Protein AF-A0A9C9FXT6-F1 (afdb_monomer)

Foldseek 3Di:
DPPVVVVVVVVVLVPDPPPDDFPFPDKKWKWKKKWKFKDPQPDTDIFIFGLFTKIKTKGWDDSDPQKIKIWIWMFTATPRPDRGTPGGDGGKIWMQGPFAIKMFFKAAFQQCVQFVPQQPDRRDGPVVPQDDGIAGRKIKGWGDDDPFKTKMKMFHAQPDDPVDDPSPHDTQKIKIWMWGDDPQKIKIWIWMDGPPDPFFIKTKMWIWGDDPQKIWIWIWMWTTDPDDGTKIKIKIKMWGDDPQKIKIWMKMAIPVQRKIKIKIKMKGDPDPFKIKMWMKMWMDTPDDGIMIMIITMMMGMDD

Nearest PDB structures (foldseek):
  7de8-assembly1_X  TM=8.553E-01  e=8.049E-15  Neisseria meningitidis
  3wi5-assembly1_A  TM=7.757E-01  e=3.712E-15  Neisseria meningitidis
  3wi4-assembly1_A  TM=7.906E-01  e=6.021E-15  Neisseria meningitidis MC58
  4fqe-assembly1_A  TM=4.263E-01  e=1.078E-04  Dickeya dadantii 3937
  4mee-assembly1_A  TM=2.857E-01  e=1.666E-04  Escherichia coli

Structure (mmCIF, N/CA/C/O backbone):
data_AF-A0A9C9FXT6-F1
#
_entry.id   AF-A0A9C9FXT6-F1
#
loop_
_atom_site.group_PDB
_atom_site.id
_atom_site.type_symbol
_atom_site.label_atom_id
_atom_site.label_alt_id
_atom_site.label_comp_id
_atom_site.label_asym_id
_atom_site.label_entity_id
_atom_site.label_seq_id
_atom_site.pdbx_PDB_ins_code
_atom_site.Cartn_x
_atom_site.Cartn_y
_atom_site.Cartn_z
_atom_site.occupancy
_atom_site.B_iso_or_equiv
_atom_site.auth_seq_id
_atom_site.auth_comp_id
_atom_site.auth_asym_id
_atom_site.auth_atom_id
_atom_site.pdbx_PDB_model_num
ATOM 1 N N . MET A 1 1 ? -14.247 35.974 24.149 1.00 49.94 1 MET A N 1
ATOM 2 C CA . MET A 1 1 ? -14.615 34.978 25.184 1.00 49.94 1 MET A CA 1
ATOM 3 C C . MET A 1 1 ? -14.820 33.552 24.629 1.00 49.94 1 MET A C 1
ATOM 5 O O . MET A 1 1 ? -15.552 32.780 25.222 1.00 49.94 1 MET A O 1
ATOM 9 N N . SER A 1 2 ? -14.122 33.115 23.572 1.00 49.81 2 SER A N 1
ATOM 10 C CA . SER A 1 2 ? -14.431 31.829 22.901 1.00 49.81 2 SER A CA 1
ATOM 11 C C . SER A 1 2 ? -13.320 30.767 22.908 1.00 49.81 2 SER A C 1
ATOM 13 O O . SER A 1 2 ? -13.561 29.650 22.476 1.00 49.81 2 SER A O 1
ATOM 15 N N . LYS A 1 3 ? -12.118 31.054 23.430 1.00 43.25 3 LYS A N 1
ATOM 16 C CA . LYS A 1 3 ? -11.010 30.070 23.476 1.00 43.25 3 LYS A CA 1
ATOM 17 C C . LYS A 1 3 ? -10.839 29.385 24.840 1.00 43.25 3 LYS A C 1
ATOM 19 O O . LYS A 1 3 ? -10.328 28.276 24.916 1.00 43.25 3 LYS A O 1
ATOM 24 N N . LYS A 1 4 ? -11.315 30.021 25.919 1.00 47.47 4 LYS A N 1
ATOM 25 C CA . LYS A 1 4 ? -11.176 29.511 27.297 1.00 47.47 4 LYS A CA 1
ATOM 26 C C . LYS A 1 4 ? -12.221 28.444 27.665 1.00 47.47 4 LYS A C 1
ATOM 28 O O . LYS A 1 4 ? -11.939 27.604 28.505 1.00 47.47 4 LYS A O 1
ATOM 33 N N . LEU A 1 5 ? -13.383 28.438 27.002 1.00 46.50 5 LEU A N 1
ATOM 34 C CA . LEU A 1 5 ? -14.449 27.446 27.222 1.00 46.50 5 LEU A CA 1
ATOM 35 C C . LEU A 1 5 ? -14.125 26.077 26.599 1.00 46.50 5 LEU A C 1
ATOM 37 O O . LEU A 1 5 ? -14.404 25.052 27.209 1.00 46.50 5 LEU A O 1
ATOM 41 N N . LEU A 1 6 ? -13.462 26.055 25.437 1.00 46.22 6 LEU A N 1
ATOM 42 C CA . LEU A 1 6 ? -13.006 24.813 24.797 1.00 46.22 6 LEU A CA 1
ATOM 43 C C . LEU A 1 6 ? -11.826 24.175 25.549 1.00 46.22 6 LEU A C 1
ATOM 45 O O . LEU A 1 6 ? -11.788 22.960 25.706 1.00 46.22 6 LEU A O 1
ATOM 49 N N . ALA A 1 7 ? -10.910 24.985 26.093 1.00 44.53 7 ALA A N 1
ATOM 50 C CA . ALA A 1 7 ? -9.809 24.493 26.926 1.00 44.53 7 ALA A CA 1
ATOM 51 C C . ALA A 1 7 ? -10.299 23.877 28.251 1.00 44.53 7 ALA A C 1
ATOM 53 O O . ALA A 1 7 ? -9.732 22.896 28.728 1.00 44.53 7 ALA A O 1
ATOM 54 N N . LEU A 1 8 ? -11.381 24.414 28.824 1.00 39.31 8 LEU A N 1
ATOM 55 C CA . LEU A 1 8 ? -11.950 23.922 30.079 1.00 39.31 8 LEU A CA 1
ATOM 56 C C . LEU A 1 8 ? -12.739 22.609 29.895 1.00 39.31 8 LEU A C 1
ATOM 58 O O . LEU A 1 8 ? -12.714 21.760 30.781 1.00 39.31 8 LEU A O 1
ATOM 62 N N . ALA A 1 9 ? -13.360 22.396 28.728 1.00 48.81 9 ALA A N 1
ATOM 63 C CA . ALA A 1 9 ? -14.025 21.133 28.386 1.00 48.81 9 ALA A CA 1
ATOM 64 C C . ALA A 1 9 ? -13.031 19.980 28.145 1.00 48.81 9 ALA A C 1
ATOM 66 O O . ALA A 1 9 ? -13.306 18.843 28.520 1.00 48.81 9 ALA A O 1
ATOM 67 N N . VAL A 1 10 ? -11.852 20.273 27.581 1.00 47.94 10 VAL A N 1
ATOM 68 C CA . VAL A 1 10 ? -10.774 19.282 27.406 1.00 47.94 10 VAL A CA 1
ATOM 69 C C . VAL A 1 10 ? -10.088 18.969 28.741 1.00 47.94 10 VAL A C 1
ATOM 71 O O . VAL A 1 10 ? -9.771 17.814 28.999 1.00 47.94 10 VAL A O 1
ATOM 74 N N . ALA A 1 11 ? -9.929 19.952 29.634 1.00 39.47 11 ALA A N 1
ATOM 75 C CA . ALA A 1 11 ? -9.344 19.733 30.960 1.00 39.47 11 ALA A CA 1
ATOM 76 C C . ALA A 1 11 ? -10.257 18.924 31.904 1.00 39.47 11 ALA A C 1
ATOM 78 O O . ALA A 1 11 ? -9.763 18.117 32.690 1.00 39.47 11 ALA A O 1
ATOM 79 N N . ALA A 1 12 ? -11.583 19.081 31.802 1.00 41.56 12 ALA A N 1
ATOM 80 C CA . ALA A 1 12 ? -12.542 18.339 32.626 1.00 41.56 12 ALA A CA 1
ATOM 81 C C . ALA A 1 12 ? -12.610 16.832 32.294 1.00 41.56 12 ALA A C 1
ATOM 83 O O . ALA A 1 12 ? -13.007 16.042 33.147 1.00 41.56 12 ALA A O 1
ATOM 84 N N . ALA A 1 13 ? -12.176 16.414 31.099 1.00 41.81 13 ALA A N 1
ATOM 85 C CA . ALA A 1 13 ? -12.103 15.001 30.712 1.00 41.81 13 ALA A CA 1
ATOM 86 C C . ALA A 1 13 ? -10.844 14.275 31.240 1.00 41.81 13 ALA A C 1
ATOM 88 O O . ALA A 1 13 ? -10.802 13.050 31.231 1.00 41.81 13 ALA A O 1
ATOM 89 N N . VAL A 1 14 ? -9.829 15.007 31.719 1.00 45.75 14 VAL A N 1
ATOM 90 C CA . VAL A 1 14 ? -8.529 14.444 32.149 1.00 45.75 14 VAL A CA 1
ATOM 91 C C . VAL A 1 14 ? -8.490 14.138 33.659 1.00 45.75 14 VAL A C 1
ATOM 93 O O . VAL A 1 14 ? -7.552 13.513 34.142 1.00 45.75 14 VAL A O 1
ATOM 96 N N . ALA A 1 15 ? -9.512 14.538 34.424 1.00 38.16 15 ALA A N 1
ATOM 97 C CA . ALA A 1 15 ? -9.512 14.459 35.890 1.00 38.16 15 ALA A CA 1
ATOM 98 C C . ALA A 1 15 ? -10.307 13.280 36.492 1.00 38.16 15 ALA A C 1
ATOM 100 O O . ALA A 1 15 ? -10.453 13.212 37.712 1.00 38.16 15 ALA A O 1
ATOM 101 N N . ALA A 1 16 ? -10.820 12.346 35.685 1.00 35.47 16 ALA A N 1
ATOM 102 C CA . ALA A 1 16 ? -11.388 11.110 36.224 1.00 35.47 16 ALA A CA 1
ATOM 103 C C . ALA A 1 16 ? -10.251 10.108 36.508 1.00 35.47 16 ALA A C 1
ATOM 105 O O . ALA A 1 16 ? -9.491 9.795 35.589 1.00 35.47 16 ALA A O 1
ATOM 106 N N . PRO A 1 17 ? -10.107 9.578 37.737 1.00 39.91 17 PRO A N 1
ATOM 107 C CA . PRO A 1 17 ? -9.167 8.501 38.007 1.00 39.91 17 PRO A CA 1
ATOM 108 C C . PRO A 1 17 ? -9.708 7.228 37.349 1.00 39.91 17 PRO A C 1
ATOM 110 O O . PRO A 1 17 ? -10.504 6.496 37.933 1.00 39.91 17 PRO A O 1
ATOM 113 N N . VAL A 1 18 ? -9.317 6.983 36.099 1.00 37.88 18 VAL A N 1
ATOM 114 C CA . VAL A 1 18 ? -9.629 5.731 35.414 1.00 37.88 18 VAL A CA 1
ATOM 115 C C . VAL A 1 18 ? -8.638 4.684 35.915 1.00 37.88 18 VAL A C 1
ATOM 117 O O . VAL A 1 18 ? -7.497 4.603 35.467 1.00 37.88 18 VAL A O 1
ATOM 120 N N . SER A 1 19 ? -9.069 3.864 36.868 1.00 41.22 19 SER A N 1
ATOM 121 C CA . SER A 1 19 ? -8.440 2.576 37.151 1.00 41.22 19 SER A CA 1
ATOM 122 C C . SER A 1 19 ? -8.763 1.597 36.013 1.00 41.22 19 SER A C 1
ATOM 124 O O . SER A 1 19 ? -9.537 0.658 36.178 1.00 41.22 19 SER A O 1
ATOM 126 N N . ALA A 1 20 ? -8.191 1.825 34.826 1.00 33.41 20 ALA A N 1
ATOM 127 C CA . ALA A 1 20 ? -8.281 0.896 33.704 1.00 33.41 20 ALA A CA 1
ATOM 128 C C . ALA A 1 20 ? -7.130 -0.110 33.766 1.00 33.41 20 ALA A C 1
ATOM 130 O O . ALA A 1 20 ? -5.947 0.230 33.740 1.00 33.41 20 ALA A O 1
ATOM 131 N N . THR A 1 21 ? -7.489 -1.386 33.827 1.00 35.03 21 THR A N 1
ATOM 132 C CA . THR A 1 21 ? -6.597 -2.504 33.536 1.00 35.03 21 THR A CA 1
ATOM 133 C C . THR A 1 21 ? -6.153 -2.366 32.076 1.00 35.03 21 THR A C 1
ATOM 135 O O . THR A 1 21 ? -6.972 -2.489 31.167 1.00 35.03 21 THR A O 1
ATOM 138 N N . TYR A 1 22 ? -4.877 -2.057 31.833 1.00 38.69 22 TYR A N 1
ATOM 139 C CA . TYR A 1 22 ? -4.339 -1.858 30.485 1.00 38.69 22 TYR A CA 1
ATOM 140 C C . TYR A 1 22 ? -4.452 -3.142 29.652 1.00 38.69 22 TYR A C 1
ATOM 142 O O . TYR A 1 22 ? -3.622 -4.043 29.755 1.00 38.69 22 TYR A O 1
ATOM 150 N N . ALA A 1 23 ? -5.457 -3.229 28.785 1.00 40.41 23 ALA A N 1
ATOM 151 C CA . ALA A 1 23 ? -5.504 -4.253 27.753 1.00 40.41 23 ALA A CA 1
ATOM 152 C C . ALA A 1 23 ? -4.708 -3.762 26.534 1.00 40.41 23 ALA A C 1
ATOM 154 O O . ALA A 1 23 ? -5.270 -3.251 25.564 1.00 40.41 23 ALA A O 1
ATOM 155 N N . ALA A 1 24 ? -3.381 -3.911 26.561 1.00 46.00 24 ALA A N 1
ATOM 156 C CA . ALA A 1 24 ? -2.613 -3.884 25.320 1.00 46.00 24 ALA A CA 1
ATOM 157 C C . ALA A 1 24 ? -3.159 -4.999 24.411 1.00 46.00 24 ALA A C 1
ATOM 159 O O . ALA A 1 24 ? -3.006 -6.184 24.710 1.00 46.00 24 ALA A O 1
ATOM 160 N N . SER A 1 25 ? -3.831 -4.644 23.314 1.00 56.38 25 SER A N 1
ATOM 161 C CA . SER A 1 25 ? -4.359 -5.609 22.350 1.00 56.38 25 SER A CA 1
ATOM 162 C C . SER A 1 25 ? -3.249 -6.101 21.409 1.00 56.38 25 SER A C 1
ATOM 164 O O . SER A 1 25 ? -3.242 -5.828 20.213 1.00 56.38 25 SER A O 1
ATOM 166 N N . GLY A 1 26 ? -2.321 -6.878 21.977 1.00 77.00 26 GLY A N 1
ATOM 167 C CA . GLY A 1 26 ? -1.379 -7.759 21.277 1.00 77.00 26 GLY A CA 1
ATOM 168 C C . GLY A 1 26 ? -0.175 -7.066 20.633 1.00 77.00 26 GLY A C 1
ATOM 169 O O . GLY A 1 26 ? -0.301 -6.301 19.671 1.00 77.00 26 GLY A O 1
ATOM 170 N N . VAL A 1 27 ? 1.022 -7.396 21.127 1.00 89.81 27 VAL A N 1
ATOM 171 C CA . VAL A 1 27 ? 2.272 -7.194 20.383 1.00 89.81 27 VAL A CA 1
ATOM 172 C C . VAL A 1 27 ? 2.345 -8.264 19.299 1.00 89.81 27 VAL A C 1
ATOM 174 O O . VAL A 1 27 ? 2.181 -9.445 19.576 1.00 89.81 27 VAL A O 1
ATOM 177 N N . TYR A 1 28 ? 2.619 -7.859 18.065 1.00 92.56 28 TYR A N 1
ATOM 178 C CA . TYR A 1 28 ? 2.718 -8.753 16.922 1.00 92.56 28 TYR A CA 1
ATOM 179 C C . TYR A 1 28 ? 4.056 -8.602 16.205 1.00 92.56 28 TYR A C 1
ATOM 181 O O . TYR A 1 28 ? 4.666 -7.530 16.172 1.00 92.56 28 TYR A O 1
ATOM 189 N N . PHE A 1 29 ? 4.459 -9.682 15.543 1.00 94.12 29 PHE A N 1
ATOM 190 C CA . PHE A 1 29 ? 5.661 -9.747 14.720 1.00 94.12 29 PHE A CA 1
ATOM 191 C C . PHE A 1 29 ? 5.301 -10.279 13.338 1.00 94.12 29 PHE A C 1
ATOM 193 O O . PHE A 1 29 ? 4.443 -11.145 13.185 1.00 94.12 29 PHE A O 1
ATOM 200 N N . SER A 1 30 ? 5.968 -9.779 12.309 1.00 95.38 30 SER A N 1
ATOM 201 C CA . SER A 1 30 ? 5.914 -10.351 10.966 1.00 95.38 30 SER A CA 1
ATOM 202 C C . SER A 1 30 ? 7.340 -10.376 10.456 1.00 95.38 30 SER A C 1
ATOM 204 O O . SER A 1 30 ? 7.874 -9.312 10.157 1.00 95.38 30 SER A O 1
ATOM 206 N N . LEU A 1 31 ? 7.960 -11.553 10.403 1.00 95.56 31 LEU A N 1
ATOM 207 C CA . LEU A 1 31 ? 9.283 -11.728 9.806 1.00 95.56 31 LEU A CA 1
ATOM 208 C C . LEU A 1 31 ? 9.106 -12.238 8.380 1.00 95.56 31 LEU A C 1
ATOM 210 O O . LEU A 1 31 ? 8.297 -13.141 8.140 1.00 95.56 31 LEU A O 1
ATOM 214 N N . ARG A 1 32 ? 9.791 -11.591 7.442 1.00 96.06 32 ARG A N 1
ATOM 215 C CA . ARG A 1 32 ? 9.658 -11.770 6.000 1.00 96.06 32 ARG A CA 1
ATOM 216 C C . ARG A 1 32 ? 11.022 -11.601 5.358 1.00 96.06 32 ARG A C 1
ATOM 218 O O . ARG A 1 32 ? 11.508 -10.478 5.250 1.00 96.06 32 ARG A O 1
ATOM 225 N N . ASP A 1 33 ? 11.579 -12.700 4.886 1.00 96.12 33 ASP A N 1
ATOM 226 C CA . ASP A 1 33 ? 12.833 -12.692 4.148 1.00 96.12 33 ASP A CA 1
ATOM 227 C C . ASP A 1 33 ? 12.667 -13.454 2.845 1.00 96.12 33 ASP A C 1
ATOM 229 O O . ASP A 1 33 ? 11.846 -14.369 2.728 1.00 96.12 33 ASP A O 1
ATOM 233 N N . GLN A 1 34 ? 13.459 -13.055 1.861 1.00 96.88 34 GLN A N 1
ATOM 234 C CA . GLN A 1 34 ? 13.500 -13.702 0.564 1.00 96.88 34 GLN A CA 1
ATOM 235 C C . GLN A 1 34 ? 14.920 -13.780 0.033 1.00 96.88 34 GLN A C 1
ATOM 237 O O . GLN A 1 34 ? 15.691 -12.833 0.169 1.00 96.88 34 GLN A O 1
ATOM 242 N N . LEU A 1 35 ? 15.238 -14.873 -0.649 1.00 97.56 35 LEU A N 1
ATOM 243 C CA . LEU A 1 35 ? 16.305 -14.877 -1.633 1.00 97.56 35 LEU A CA 1
ATOM 244 C C . LEU A 1 35 ? 15.815 -14.102 -2.857 1.00 97.56 35 LEU A C 1
ATOM 246 O O . LEU A 1 35 ? 14.736 -14.378 -3.372 1.00 97.56 35 LEU A O 1
ATOM 250 N N .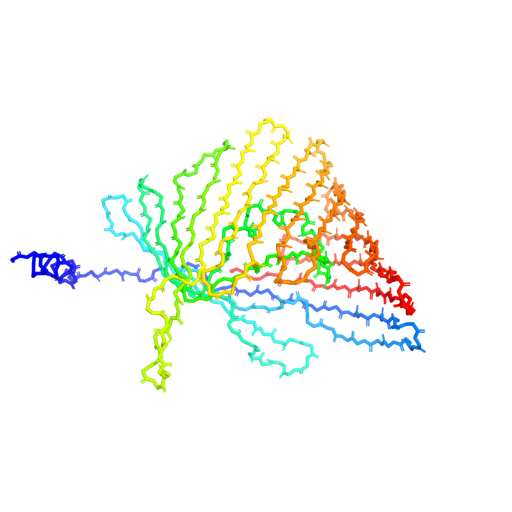 SER A 1 36 ? 16.605 -13.142 -3.319 1.00 96.88 36 SER A N 1
ATOM 251 C CA . SER A 1 36 ? 16.357 -12.381 -4.537 1.00 96.88 36 SER A CA 1
ATOM 252 C C . SER A 1 36 ? 17.538 -12.565 -5.476 1.00 96.88 36 SER A C 1
ATOM 254 O O . SER A 1 36 ? 18.674 -12.290 -5.090 1.00 96.88 36 SER A O 1
ATOM 256 N N . ILE A 1 37 ? 17.261 -13.045 -6.683 1.00 97.38 37 ILE A N 1
ATOM 257 C CA . ILE A 1 37 ? 18.214 -13.159 -7.785 1.00 97.38 37 ILE A CA 1
ATOM 258 C C . ILE A 1 37 ? 17.777 -12.126 -8.813 1.00 97.38 37 ILE A C 1
ATOM 260 O O . ILE A 1 37 ? 16.713 -12.282 -9.404 1.00 97.38 37 ILE A O 1
ATOM 264 N N . ALA A 1 38 ? 18.550 -11.057 -8.962 1.00 96.50 38 ALA A N 1
ATOM 265 C CA . ALA A 1 38 ? 18.200 -9.910 -9.785 1.00 96.50 38 ALA A CA 1
ATOM 266 C C . ALA A 1 38 ? 19.232 -9.694 -10.890 1.00 96.50 38 ALA A C 1
ATOM 268 O O . ALA A 1 38 ? 20.437 -9.679 -10.621 1.00 96.50 38 ALA A O 1
ATOM 269 N N . ASP A 1 39 ? 18.742 -9.493 -12.106 1.00 96.56 39 ASP A N 1
ATOM 270 C CA . ASP A 1 39 ? 19.507 -9.056 -13.263 1.00 96.56 39 ASP A CA 1
ATOM 271 C C . ASP A 1 39 ? 19.188 -7.589 -13.554 1.00 96.56 39 ASP A C 1
ATOM 273 O O . ASP A 1 39 ? 18.022 -7.217 -13.691 1.00 96.56 39 ASP A O 1
ATOM 277 N N . ASN A 1 40 ? 20.216 -6.746 -13.616 1.00 93.25 40 ASN A N 1
ATOM 278 C CA . ASN A 1 40 ? 20.067 -5.321 -13.916 1.00 93.25 40 ASN A CA 1
ATOM 279 C C . ASN A 1 40 ? 20.376 -4.970 -15.382 1.00 93.25 40 ASN A C 1
ATOM 281 O O . ASN A 1 40 ? 20.654 -3.812 -15.689 1.00 93.25 40 ASN A O 1
ATOM 285 N N . GLY A 1 41 ? 20.421 -5.971 -16.261 1.00 92.00 41 GLY A N 1
ATOM 286 C CA . GLY A 1 41 ? 20.742 -5.819 -17.672 1.00 92.00 41 GLY A CA 1
ATOM 287 C C . GLY A 1 41 ? 22.235 -5.860 -17.997 1.00 92.00 41 GLY A C 1
ATOM 288 O O . GLY A 1 41 ? 22.614 -5.885 -19.163 1.00 92.00 41 GLY A O 1
ATOM 289 N N . THR A 1 42 ? 23.104 -5.845 -16.983 1.00 92.62 42 THR A N 1
ATOM 290 C CA . THR A 1 42 ? 24.565 -5.966 -17.150 1.00 92.62 42 THR A CA 1
ATOM 291 C C . THR A 1 42 ? 25.151 -7.074 -16.281 1.00 92.62 42 THR A C 1
ATOM 293 O O . THR A 1 42 ? 26.138 -7.707 -16.654 1.00 92.62 42 THR A O 1
ATOM 296 N N . LYS A 1 43 ? 24.589 -7.285 -15.088 1.00 95.00 43 LYS A N 1
ATOM 297 C CA . LYS A 1 43 ? 25.056 -8.269 -14.114 1.00 95.00 43 LYS A CA 1
ATOM 298 C C . LYS A 1 43 ? 23.874 -8.913 -13.411 1.00 95.00 43 LYS A C 1
ATOM 300 O O . LYS A 1 43 ? 22.929 -8.235 -13.009 1.00 95.00 43 LYS A O 1
ATOM 305 N N . THR A 1 44 ? 24.025 -10.199 -13.130 1.00 97.25 44 THR A N 1
ATOM 306 C CA . THR A 1 44 ? 23.161 -10.928 -12.209 1.00 97.25 44 THR A CA 1
ATOM 307 C C . THR A 1 44 ? 23.773 -10.919 -10.808 1.00 97.25 44 THR A C 1
ATOM 309 O O . THR A 1 44 ? 24.974 -11.132 -10.631 1.00 97.25 44 THR A O 1
ATOM 312 N N . SER A 1 45 ? 22.951 -10.683 -9.790 1.00 96.75 45 SER A N 1
ATOM 313 C CA . SER A 1 45 ? 23.354 -10.738 -8.384 1.00 96.75 45 SER A CA 1
ATOM 314 C C . SER A 1 45 ? 22.313 -11.468 -7.548 1.00 96.75 45 SER A C 1
ATOM 316 O O . SER A 1 45 ? 21.119 -11.409 -7.832 1.00 96.75 45 SER A O 1
ATOM 318 N N . SER A 1 46 ? 22.761 -12.146 -6.495 1.00 96.75 46 SER A N 1
ATOM 319 C CA . SER A 1 46 ? 21.884 -12.814 -5.536 1.00 96.75 46 SER A CA 1
ATOM 320 C C . SER A 1 46 ? 22.103 -12.261 -4.139 1.00 96.75 46 SER A C 1
ATOM 322 O O . SER A 1 46 ? 23.246 -12.150 -3.692 1.00 96.75 46 SER A O 1
ATOM 324 N N . LYS A 1 47 ? 21.022 -11.960 -3.422 1.00 95.75 47 LYS A N 1
ATOM 325 C CA . LYS A 1 47 ? 21.086 -11.570 -2.011 1.00 95.75 47 LYS A CA 1
ATOM 326 C C . LYS A 1 47 ? 19.834 -11.984 -1.257 1.00 95.75 47 LYS A C 1
ATOM 328 O O . LYS A 1 47 ? 18.751 -12.066 -1.835 1.00 95.75 47 LYS A O 1
ATOM 333 N N . VAL A 1 48 ? 19.972 -12.179 0.050 1.00 96.12 48 VAL A N 1
ATOM 334 C CA . VAL A 1 48 ? 18.809 -12.209 0.939 1.00 96.12 48 VAL A CA 1
ATOM 335 C C . VAL A 1 48 ? 18.330 -10.770 1.145 1.00 96.12 48 VAL A C 1
ATOM 337 O O . VAL A 1 48 ? 19.136 -9.864 1.358 1.00 96.12 48 VAL A O 1
ATOM 340 N N . LYS A 1 49 ? 17.022 -10.541 1.023 1.00 94.62 49 LYS A N 1
ATOM 341 C CA . LYS A 1 49 ? 16.365 -9.248 1.238 1.00 94.62 49 LYS A CA 1
ATOM 342 C C . LYS A 1 49 ? 15.313 -9.379 2.326 1.00 94.62 49 LYS A C 1
ATOM 344 O O . LYS A 1 49 ? 14.536 -10.332 2.333 1.00 94.62 49 LYS A O 1
ATOM 349 N N . ASN A 1 50 ? 15.226 -8.3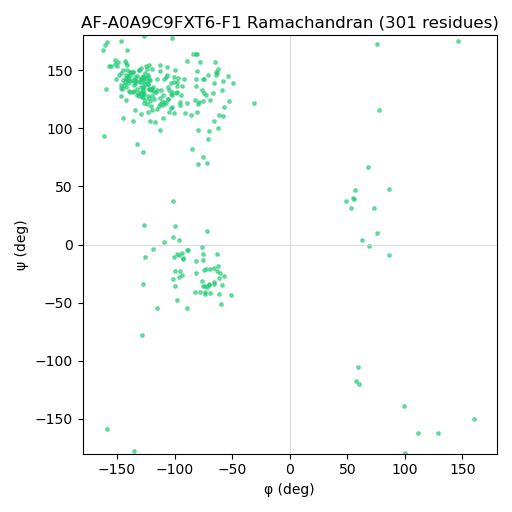45 3.151 1.00 94.25 50 ASN A N 1
ATOM 350 C CA . ASN A 1 50 ? 14.077 -8.120 4.006 1.00 94.25 50 ASN A CA 1
ATOM 351 C C . ASN A 1 50 ? 12.873 -7.739 3.132 1.00 94.25 50 ASN A C 1
ATOM 353 O O . ASN A 1 50 ? 12.938 -6.772 2.374 1.00 94.25 50 ASN A O 1
ATOM 357 N N . ALA A 1 51 ? 11.774 -8.479 3.253 1.00 94.00 51 ALA A N 1
ATOM 358 C CA . ALA A 1 51 ? 10.526 -8.255 2.516 1.00 94.00 51 ALA A CA 1
ATOM 359 C C . ALA A 1 51 ? 9.473 -7.543 3.392 1.00 94.00 51 ALA A C 1
ATOM 361 O O . ALA A 1 51 ? 8.275 -7.848 3.384 1.00 94.00 51 ALA A O 1
ATOM 362 N N . GLY A 1 52 ? 9.930 -6.603 4.225 1.00 93.44 52 GLY A N 1
ATOM 363 C CA . GLY A 1 52 ? 9.086 -5.806 5.110 1.00 93.44 52 GLY A CA 1
ATOM 364 C C . GLY A 1 52 ? 8.804 -6.473 6.454 1.00 93.44 52 GLY A C 1
ATOM 365 O O . GLY A 1 52 ? 7.634 -6.512 6.882 1.00 93.44 52 GLY A O 1
ATOM 366 N N . SER A 1 53 ? 9.848 -6.984 7.116 1.00 95.31 53 SER A N 1
ATOM 367 C CA . SER A 1 53 ? 9.740 -7.448 8.503 1.00 95.31 53 SER A CA 1
ATOM 368 C C . SER A 1 53 ? 9.416 -6.289 9.450 1.00 95.31 53 SER A C 1
ATOM 370 O O . SER A 1 53 ? 9.807 -5.139 9.231 1.00 95.31 53 SER A O 1
ATOM 372 N N . ARG A 1 54 ? 8.631 -6.569 10.493 1.00 95.88 54 ARG A N 1
ATOM 373 C CA . ARG A 1 54 ? 8.110 -5.547 11.413 1.00 95.88 54 ARG A CA 1
ATOM 374 C C . ARG A 1 54 ? 7.729 -6.125 12.774 1.00 95.88 54 ARG A C 1
ATOM 376 O O . ARG A 1 54 ? 7.298 -7.277 12.858 1.00 95.88 54 ARG A O 1
ATOM 383 N N . ILE A 1 55 ? 7.778 -5.271 13.787 1.00 95.31 55 ILE A N 1
ATOM 384 C CA . ILE A 1 55 ? 7.163 -5.475 15.104 1.00 95.31 55 ILE A CA 1
ATOM 385 C C . ILE A 1 55 ? 6.206 -4.312 15.363 1.00 95.31 55 ILE A C 1
ATOM 387 O O . ILE A 1 55 ? 6.496 -3.170 14.998 1.00 95.31 55 ILE A O 1
ATOM 391 N N . GLY A 1 56 ? 5.056 -4.590 15.967 1.00 95.62 56 GLY A N 1
ATOM 392 C CA . GLY A 1 56 ? 4.130 -3.542 16.365 1.00 95.62 56 GLY A CA 1
ATOM 393 C C . GLY A 1 56 ? 3.170 -3.966 17.459 1.00 95.62 56 GLY A C 1
ATOM 394 O O . GLY A 1 56 ? 3.113 -5.127 17.844 1.00 95.62 56 GLY A O 1
ATOM 395 N N . ALA A 1 57 ? 2.395 -3.004 17.934 1.00 95.12 57 ALA A N 1
ATOM 396 C CA . ALA A 1 57 ? 1.331 -3.199 18.899 1.00 95.12 57 ALA A CA 1
ATOM 397 C C . ALA A 1 57 ? 0.073 -2.478 18.420 1.00 95.12 57 ALA A C 1
ATOM 399 O O . ALA A 1 57 ? 0.135 -1.407 17.801 1.00 95.12 57 ALA A O 1
ATOM 400 N N . LYS A 1 58 ? -1.078 -3.079 18.710 1.00 94.25 58 LYS A N 1
ATOM 401 C CA . LYS A 1 58 ? -2.370 -2.401 18.644 1.00 94.25 58 LYS A CA 1
ATOM 402 C C . LYS A 1 58 ? -2.864 -2.214 20.068 1.00 94.25 58 LYS A C 1
ATOM 404 O O . LYS A 1 58 ? -2.622 -3.042 20.937 1.00 94.25 58 LYS A O 1
ATOM 409 N N . MET A 1 59 ? -3.485 -1.075 20.311 1.00 93.19 59 MET A N 1
ATOM 410 C CA . MET A 1 59 ? -3.987 -0.703 21.623 1.00 93.19 59 MET A CA 1
ATOM 411 C C . MET A 1 59 ? -5.383 -0.136 21.435 1.00 93.19 59 MET A C 1
ATOM 413 O O . MET A 1 59 ? -5.631 0.613 20.488 1.00 93.19 59 MET A O 1
ATOM 417 N N . THR A 1 60 ? -6.296 -0.527 22.312 1.00 94.06 60 THR A N 1
ATOM 418 C CA . THR A 1 60 ? -7.692 -0.095 22.282 1.00 94.06 60 THR A CA 1
ATOM 419 C C . THR A 1 60 ? -8.199 0.029 23.702 1.00 94.06 60 THR A C 1
ATOM 421 O O . THR A 1 60 ? -8.022 -0.900 24.485 1.00 94.06 60 THR A O 1
ATOM 424 N N . GLU A 1 61 ? -8.874 1.128 23.994 1.00 93.62 61 GLU A N 1
ATOM 425 C CA . GLU A 1 61 ? -9.459 1.417 25.296 1.00 93.62 61 GLU A CA 1
ATOM 426 C C . GLU A 1 61 ? -10.922 1.813 25.105 1.00 93.62 61 GLU A C 1
ATOM 428 O O . GLU A 1 61 ? -11.259 2.562 24.183 1.00 93.62 61 GLU A O 1
ATOM 433 N N . ASP A 1 62 ? -11.804 1.270 25.941 1.00 96.06 62 ASP A N 1
ATOM 434 C CA . ASP A 1 62 ? -13.187 1.728 25.986 1.00 96.06 62 ASP A CA 1
ATOM 435 C C . ASP A 1 62 ? -13.255 3.011 26.811 1.00 96.06 62 ASP A C 1
ATOM 437 O O . ASP A 1 62 ? -12.862 3.014 27.974 1.00 96.06 62 ASP A O 1
ATOM 441 N N . LEU A 1 63 ? -13.730 4.095 26.201 1.00 96.44 63 LEU A N 1
ATOM 442 C CA . LEU A 1 63 ? -13.833 5.400 26.857 1.00 96.44 63 LEU A CA 1
ATOM 443 C C . LEU A 1 63 ? -15.246 5.643 27.414 1.00 96.44 63 LEU A C 1
ATOM 445 O O . LEU A 1 63 ? -15.536 6.732 27.908 1.00 96.44 63 LEU A O 1
ATOM 449 N N . GLY A 1 64 ? -16.139 4.651 27.317 1.00 95.12 64 GLY A N 1
ATOM 450 C CA . GLY A 1 64 ? -17.547 4.779 27.672 1.00 95.12 64 GLY A CA 1
ATOM 451 C C . GLY A 1 64 ? -18.364 5.544 26.627 1.00 95.12 64 GLY A C 1
ATOM 452 O O . GLY A 1 64 ? -17.845 6.096 25.658 1.00 95.12 64 GLY A O 1
ATOM 453 N N . ASN A 1 65 ? -19.690 5.560 26.804 1.00 95.62 65 ASN A N 1
ATOM 454 C CA . ASN A 1 65 ? -20.636 6.306 25.957 1.00 95.62 65 ASN A CA 1
ATOM 455 C C . ASN A 1 65 ? -20.512 6.027 24.442 1.00 95.62 65 ASN A C 1
ATOM 457 O O . ASN A 1 65 ? -20.750 6.902 23.613 1.00 95.62 65 ASN A O 1
ATOM 461 N N . GLY A 1 66 ? -20.119 4.804 24.069 1.00 95.12 66 GLY A N 1
ATOM 462 C CA . GLY A 1 66 ? -19.928 4.414 22.668 1.00 95.12 66 GLY A CA 1
ATOM 463 C C . GLY A 1 66 ? -18.641 4.947 22.024 1.00 95.12 66 GLY A C 1
ATOM 464 O O . GLY A 1 66 ? -18.479 4.814 20.809 1.00 95.12 66 GLY A O 1
ATOM 465 N N . LEU A 1 67 ? -17.729 5.527 22.810 1.00 97.94 67 LEU A N 1
ATOM 466 C CA . LEU A 1 67 ? -16.417 5.988 22.366 1.00 97.94 67 LEU A CA 1
ATOM 467 C C . LEU A 1 67 ? -15.331 4.953 22.668 1.00 97.94 67 LEU A C 1
ATOM 469 O O . LEU A 1 67 ? -15.326 4.295 23.706 1.00 97.94 67 LEU A O 1
ATOM 473 N N . LYS A 1 68 ? -14.366 4.837 21.755 1.00 97.75 68 LYS A N 1
ATOM 474 C CA . LYS A 1 68 ? -13.164 4.019 21.930 1.00 97.75 68 LYS A CA 1
ATOM 475 C C . LYS A 1 68 ? -11.920 4.814 21.562 1.00 97.75 68 LYS A C 1
ATOM 477 O O . LYS A 1 68 ? -11.854 5.395 20.478 1.00 97.75 68 LYS A O 1
ATOM 482 N N . GLY A 1 69 ? -10.929 4.790 22.441 1.00 97.81 69 GLY A N 1
ATOM 483 C CA . GLY A 1 69 ? -9.571 5.218 22.149 1.00 97.81 69 GLY A CA 1
ATOM 484 C C . GLY A 1 69 ? -8.837 4.089 21.439 1.00 97.81 69 GLY A C 1
ATOM 485 O O . GLY A 1 69 ? -9.038 2.912 21.744 1.00 97.81 69 GLY A O 1
ATOM 486 N N . PHE A 1 70 ? -7.999 4.420 20.467 1.00 97.12 70 PHE A N 1
ATOM 487 C CA . PHE A 1 70 ? -7.127 3.441 19.833 1.00 97.12 70 PHE A CA 1
ATOM 488 C C . PHE A 1 70 ? -5.763 4.038 19.534 1.00 97.12 70 PHE A C 1
ATOM 490 O O . PHE A 1 70 ? -5.633 5.221 19.237 1.00 97.12 70 PHE A O 1
ATOM 497 N N . ALA A 1 71 ? -4.743 3.192 19.556 1.00 97.25 71 ALA A N 1
ATOM 498 C CA . ALA A 1 71 ? -3.410 3.553 19.120 1.00 97.25 71 ALA A CA 1
ATOM 499 C C . ALA A 1 71 ? -2.755 2.393 18.373 1.00 97.25 71 ALA A C 1
ATOM 501 O O . ALA A 1 71 ? -3.080 1.215 18.562 1.00 97.25 71 ALA A O 1
ATOM 502 N N . ARG A 1 72 ? -1.814 2.736 17.498 1.00 96.31 72 ARG A N 1
ATOM 503 C CA . ARG A 1 72 ? -0.975 1.768 16.803 1.00 96.31 72 ARG A CA 1
ATOM 504 C C . ARG A 1 72 ? 0.446 2.281 16.748 1.00 96.31 72 ARG A C 1
ATOM 506 O O . ARG A 1 72 ? 0.685 3.400 16.305 1.00 96.31 72 ARG A O 1
ATOM 513 N N . TYR A 1 73 ? 1.370 1.413 17.126 1.00 96.62 73 TYR A N 1
ATOM 514 C CA . TYR A 1 73 ? 2.795 1.652 16.981 1.00 96.62 73 TYR A CA 1
ATOM 515 C C . TYR A 1 73 ? 3.430 0.481 16.251 1.00 96.62 73 TYR A C 1
ATOM 517 O O . TYR A 1 73 ? 3.106 -0.676 16.516 1.00 96.62 73 TYR A O 1
ATOM 525 N N . GLU A 1 74 ? 4.302 0.767 15.297 1.00 97.06 74 GLU A N 1
ATOM 526 C CA . GLU A 1 74 ? 4.960 -0.249 14.503 1.00 97.06 74 GLU A CA 1
ATOM 527 C C . GLU A 1 74 ? 6.237 0.277 13.863 1.00 97.06 74 GLU A C 1
ATOM 529 O O . GLU A 1 74 ? 6.247 1.329 13.216 1.00 97.06 74 GLU A O 1
ATOM 534 N N . ILE A 1 75 ? 7.290 -0.524 13.965 1.00 96.38 75 ILE A N 1
ATOM 535 C CA . ILE A 1 75 ? 8.610 -0.238 13.413 1.00 96.38 75 ILE A CA 1
ATOM 536 C C . ILE A 1 75 ? 9.009 -1.309 12.402 1.00 96.38 75 ILE A C 1
ATOM 538 O O . ILE A 1 75 ? 8.579 -2.466 12.473 1.00 96.38 75 ILE A O 1
ATOM 542 N N . LYS A 1 76 ? 9.829 -0.904 11.435 1.00 95.75 76 LYS A N 1
ATOM 543 C CA . LYS A 1 76 ? 10.492 -1.807 10.497 1.00 95.75 76 LYS A CA 1
ATOM 544 C C . LYS A 1 76 ? 11.730 -2.380 11.173 1.00 95.75 76 LYS A C 1
ATOM 546 O O . LYS A 1 76 ? 12.481 -1.648 11.818 1.00 95.75 76 LYS A O 1
ATOM 551 N N . ILE A 1 77 ? 11.933 -3.676 10.997 1.00 94.62 77 ILE A N 1
ATOM 552 C CA . ILE A 1 77 ? 13.153 -4.363 11.416 1.00 94.62 77 ILE A CA 1
ATOM 553 C C . ILE A 1 77 ? 13.792 -4.974 10.179 1.00 94.62 77 ILE A C 1
ATOM 555 O O . ILE A 1 77 ? 13.100 -5.569 9.349 1.00 94.62 77 ILE A O 1
ATOM 559 N N . ASP A 1 78 ? 15.095 -4.796 10.031 1.00 93.75 78 ASP A N 1
ATOM 560 C CA . ASP A 1 78 ? 15.849 -5.447 8.971 1.00 93.75 78 ASP A CA 1
ATOM 561 C C . ASP A 1 78 ? 16.392 -6.778 9.471 1.00 93.75 78 ASP A C 1
ATOM 563 O O . ASP A 1 78 ? 17.240 -6.840 10.350 1.00 93.75 78 ASP A O 1
ATOM 567 N N . THR A 1 79 ? 15.874 -7.847 8.886 1.00 92.69 79 THR A N 1
ATOM 568 C CA . THR A 1 79 ? 16.225 -9.233 9.202 1.00 92.69 79 THR A CA 1
ATOM 569 C C . THR A 1 79 ? 17.243 -9.830 8.238 1.00 92.69 79 THR A C 1
ATOM 5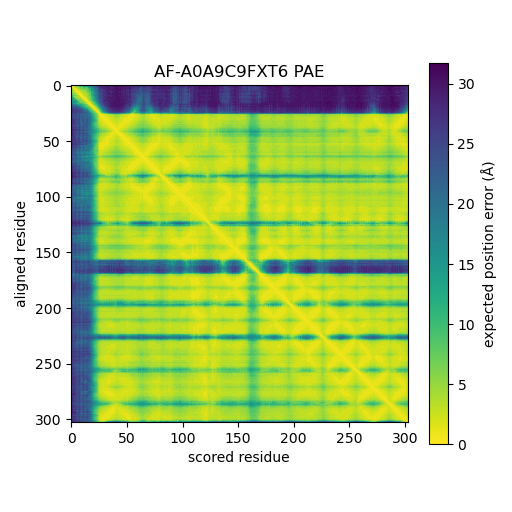71 O O . THR A 1 79 ? 17.738 -10.920 8.496 1.00 92.69 79 THR A O 1
ATOM 574 N N . ALA A 1 80 ? 17.579 -9.127 7.152 1.00 92.06 80 ALA A N 1
ATOM 575 C CA . ALA A 1 80 ? 18.482 -9.642 6.131 1.00 92.06 80 ALA A CA 1
ATOM 576 C C . ALA A 1 80 ? 19.926 -9.173 6.317 1.00 92.06 80 ALA A C 1
ATOM 578 O O . ALA A 1 80 ? 20.838 -9.878 5.890 1.00 92.06 80 ALA A O 1
ATOM 579 N N . THR A 1 81 ? 20.146 -7.997 6.920 1.00 87.44 81 THR A N 1
ATOM 580 C CA . THR A 1 81 ? 21.505 -7.469 7.115 1.00 87.44 81 THR A CA 1
ATOM 581 C C . THR A 1 81 ? 21.792 -7.066 8.559 1.00 87.44 81 THR A C 1
ATOM 583 O O . THR A 1 81 ? 22.435 -7.814 9.288 1.00 87.44 81 THR A O 1
ATOM 586 N N . SER A 1 82 ? 21.310 -5.906 8.998 1.00 82.06 82 SER A N 1
ATOM 587 C CA . SER A 1 82 ? 21.702 -5.281 10.265 1.00 82.06 82 SER A CA 1
ATOM 588 C C . SER A 1 82 ? 21.114 -5.947 11.512 1.00 82.06 82 SER A C 1
ATOM 590 O O . SER A 1 82 ? 21.625 -5.735 12.609 1.00 82.06 82 SER A O 1
ATOM 592 N N . GLY A 1 83 ? 20.013 -6.695 11.380 1.00 79.62 83 GLY A N 1
ATOM 593 C CA . GLY A 1 83 ? 19.231 -7.189 12.521 1.00 79.62 83 GLY A CA 1
ATOM 594 C C . GLY A 1 83 ? 18.486 -6.084 13.290 1.00 79.62 83 GLY A C 1
ATOM 595 O O . GLY A 1 83 ? 17.811 -6.375 14.277 1.00 79.62 83 GLY A O 1
ATOM 596 N N . GLY A 1 84 ? 18.627 -4.818 12.878 1.00 89.50 84 GLY A N 1
ATOM 597 C CA . GLY A 1 84 ? 18.241 -3.643 13.654 1.00 89.50 84 GLY A CA 1
ATOM 598 C C . GLY A 1 84 ? 16.926 -2.994 13.231 1.00 89.50 84 GLY A C 1
ATOM 599 O O . GLY A 1 84 ? 16.264 -3.389 12.268 1.00 89.50 84 GLY A O 1
ATOM 600 N N . VAL A 1 85 ? 16.553 -1.945 13.966 1.00 93.19 85 VAL A N 1
ATOM 601 C CA . VAL A 1 85 ? 15.427 -1.070 13.619 1.00 93.19 85 VAL A CA 1
ATOM 602 C C . VAL A 1 85 ? 15.843 -0.160 12.468 1.00 93.19 85 VAL A C 1
ATOM 604 O O . VAL A 1 85 ? 16.810 0.584 12.586 1.00 93.19 85 VAL A O 1
ATOM 607 N N . THR A 1 86 ? 15.089 -0.188 11.371 1.00 91.19 86 THR A N 1
ATOM 608 C CA . THR A 1 86 ? 15.391 0.585 10.150 1.00 91.19 86 THR A CA 1
ATOM 609 C C . THR A 1 86 ? 14.432 1.740 9.896 1.00 91.19 86 THR A C 1
ATOM 611 O O . THR A 1 86 ? 14.551 2.450 8.900 1.00 91.19 86 THR A O 1
ATOM 614 N N . GLY A 1 87 ? 13.474 1.950 10.798 1.00 91.06 87 GLY A N 1
ATOM 615 C CA . GLY A 1 87 ? 12.652 3.154 10.835 1.00 91.06 87 GLY A CA 1
ATOM 616 C C . GLY A 1 87 ? 11.220 2.912 11.298 1.00 91.06 87 GLY A C 1
ATOM 617 O O . GLY A 1 87 ? 10.776 1.777 11.494 1.00 91.06 87 GLY A O 1
ATOM 618 N N . GLY A 1 88 ? 10.470 4.004 11.449 1.00 91.50 88 GLY A N 1
ATOM 619 C CA . GLY A 1 88 ? 9.045 3.965 11.773 1.00 91.50 88 GLY A CA 1
ATOM 620 C C . GLY A 1 88 ? 8.191 3.458 10.608 1.00 91.50 88 GLY A C 1
ATOM 621 O O . GLY A 1 88 ? 8.482 3.712 9.434 1.00 91.50 88 GLY A O 1
ATOM 622 N N . ARG A 1 89 ? 7.106 2.736 10.915 1.00 94.62 89 ARG A N 1
ATOM 623 C CA . ARG A 1 89 ? 6.099 2.321 9.924 1.00 94.62 89 ARG A CA 1
ATOM 624 C C . ARG A 1 89 ? 4.744 2.953 10.196 1.00 94.62 89 ARG A C 1
ATOM 626 O O . ARG A 1 89 ? 4.209 3.588 9.293 1.00 94.62 89 ARG A O 1
ATOM 633 N N . LEU A 1 90 ? 4.209 2.788 11.401 1.00 97.12 90 LEU A N 1
ATOM 634 C CA . LEU A 1 90 ? 2.948 3.385 11.840 1.00 97.12 90 LEU A CA 1
ATOM 635 C C . LEU A 1 90 ? 3.113 3.877 13.277 1.00 97.12 90 LEU A C 1
ATOM 637 O O . LEU A 1 90 ? 3.732 3.199 14.091 1.00 97.12 90 LEU A O 1
ATOM 641 N N . GLY A 1 91 ? 2.545 5.030 13.588 1.00 97.38 91 GLY A N 1
ATOM 642 C CA . GLY A 1 91 ? 2.615 5.640 14.908 1.00 97.38 91 GLY A CA 1
ATOM 643 C C . GLY A 1 91 ? 1.515 6.673 15.023 1.00 97.38 91 GLY A C 1
ATOM 644 O O . GLY A 1 91 ? 1.697 7.799 14.572 1.00 97.38 91 GLY A O 1
ATOM 645 N N . TYR A 1 92 ? 0.364 6.272 15.552 1.00 98.19 92 TYR A N 1
ATOM 646 C CA . TYR A 1 92 ? -0.797 7.149 15.651 1.00 98.19 92 TYR A CA 1
ATOM 647 C C . TYR A 1 92 ? -1.695 6.787 16.829 1.00 98.19 92 TYR A C 1
ATOM 649 O O . TYR A 1 92 ? -1.741 5.635 17.272 1.00 98.19 92 TYR A O 1
ATOM 657 N N . VAL A 1 93 ? -2.447 7.784 17.284 1.00 98.50 93 VAL A N 1
ATOM 658 C CA . VAL A 1 93 ? -3.525 7.669 18.270 1.00 98.50 93 VAL A CA 1
ATOM 659 C C . VAL A 1 93 ? -4.802 8.240 17.666 1.00 98.50 93 VAL A C 1
ATOM 661 O O . VAL A 1 93 ? -4.750 9.113 16.801 1.00 98.50 93 VAL A O 1
ATOM 664 N N . GLY A 1 94 ? -5.955 7.746 18.088 1.00 98.44 94 GLY A N 1
ATOM 665 C CA . GLY A 1 94 ? -7.232 8.248 17.622 1.00 98.44 94 GLY A CA 1
ATOM 666 C C . GLY A 1 94 ? -8.390 7.905 18.538 1.00 98.44 94 GLY A C 1
ATOM 667 O O . GLY A 1 94 ? -8.270 7.130 19.488 1.00 98.44 94 GLY A O 1
ATOM 668 N N . ILE A 1 95 ? -9.528 8.500 18.208 1.00 98.56 95 ILE A N 1
ATOM 669 C CA . ILE A 1 95 ? -10.809 8.277 18.863 1.00 98.56 95 ILE A CA 1
ATOM 670 C C . ILE A 1 95 ? -11.834 7.832 17.824 1.00 98.56 95 ILE A C 1
ATOM 672 O O . ILE A 1 95 ? -11.874 8.343 16.701 1.00 98.56 95 ILE A O 1
ATOM 676 N N . LYS A 1 96 ? -12.647 6.845 18.189 1.00 98.31 96 LYS A N 1
ATOM 677 C CA . LYS A 1 96 ? -13.696 6.266 17.351 1.00 98.31 96 LYS A CA 1
ATOM 678 C C . LYS A 1 96 ? -15.034 6.299 18.080 1.00 98.31 96 LYS A C 1
ATOM 680 O O . LYS A 1 96 ? -15.082 6.042 19.279 1.00 98.31 96 LYS A O 1
ATOM 685 N N . GLY A 1 97 ? -16.109 6.547 17.339 1.00 97.94 97 GLY A N 1
ATOM 686 C CA . GLY A 1 97 ? -17.491 6.476 17.812 1.00 97.94 97 GLY A CA 1
ATOM 687 C C . GLY A 1 97 ? -18.476 6.306 16.654 1.00 97.94 97 GLY A C 1
ATOM 688 O O . GLY A 1 97 ? -18.092 5.901 15.556 1.00 97.94 97 GLY A O 1
ATOM 689 N N . ALA A 1 98 ? -19.746 6.655 16.878 1.00 97.62 98 ALA A N 1
ATOM 690 C CA . ALA A 1 98 ? -20.786 6.609 15.841 1.00 97.62 98 ALA A CA 1
ATOM 691 C C . ALA A 1 98 ? -20.483 7.520 14.631 1.00 97.62 98 ALA A C 1
ATOM 693 O O . ALA A 1 98 ? -20.928 7.247 13.522 1.00 97.62 98 ALA A O 1
ATOM 694 N N . PHE A 1 99 ? -19.682 8.570 14.831 1.00 97.69 99 PHE A N 1
ATOM 695 C CA . PHE A 1 99 ? -19.255 9.508 13.788 1.00 97.69 99 PHE A CA 1
ATOM 696 C C . PHE A 1 99 ? -18.154 8.962 12.861 1.00 97.69 99 PHE A C 1
ATOM 698 O O . PHE A 1 99 ? -17.732 9.671 11.949 1.00 97.69 99 PHE A O 1
ATOM 705 N N . GLY A 1 100 ? -17.649 7.745 13.094 1.00 98.19 100 GLY A N 1
ATOM 706 C CA . GLY A 1 100 ? -16.443 7.228 12.447 1.00 98.19 100 GLY A CA 1
ATOM 707 C C . GLY A 1 100 ? -15.234 7.368 13.369 1.00 98.19 100 GLY A C 1
ATOM 708 O O . GLY A 1 100 ? -15.341 7.100 14.567 1.00 98.19 100 GLY A O 1
ATOM 709 N N . SER A 1 101 ? -14.076 7.762 12.839 1.00 98.69 101 SER A N 1
ATOM 710 C CA . SER A 1 101 ? -12.876 7.982 13.657 1.00 98.69 101 SER A CA 1
ATOM 711 C C . SER A 1 101 ? -12.009 9.134 13.177 1.00 98.69 101 SER A C 1
ATOM 713 O O . SER A 1 101 ? -11.907 9.367 11.977 1.00 98.69 101 SER A O 1
ATOM 715 N N . VAL A 1 102 ? -11.316 9.777 14.115 1.00 98.69 102 VAL A N 1
ATOM 716 C CA . VAL A 1 102 ? -10.236 10.735 13.842 1.00 98.69 102 VAL A CA 1
ATOM 717 C C . VAL A 1 102 ? -8.945 10.207 14.458 1.00 98.69 102 VAL A C 1
ATOM 719 O O . VAL A 1 102 ? -8.958 9.747 15.601 1.00 98.69 102 VAL A O 1
ATOM 722 N N . SER A 1 103 ? -7.838 10.272 13.721 1.00 98.75 103 SER A N 1
ATOM 723 C CA . SER A 1 103 ? -6.514 9.859 14.196 1.00 98.75 103 SER A CA 1
ATOM 724 C C . SER A 1 103 ? -5.403 10.809 13.768 1.00 98.75 103 SER A C 1
ATOM 726 O O . SER A 1 103 ? -5.448 11.394 12.687 1.00 98.75 103 SER A O 1
ATOM 728 N N . LEU A 1 104 ? -4.385 10.918 14.620 1.00 98.19 104 LEU A N 1
ATOM 729 C CA . LEU A 1 104 ? -3.233 11.799 14.464 1.00 98.19 104 LEU A CA 1
ATOM 730 C C . LEU A 1 104 ? -1.936 10.987 14.477 1.00 98.19 104 LEU A C 1
ATOM 732 O O . LEU A 1 104 ? -1.753 10.144 15.359 1.00 98.19 104 LEU A O 1
ATOM 736 N N . GLY A 1 105 ? -1.031 11.266 13.538 1.00 96.81 105 GLY A N 1
ATOM 737 C CA . GLY A 1 105 ? 0.315 10.686 13.484 1.00 96.81 105 GLY A CA 1
ATOM 738 C C . GLY A 1 105 ? 0.672 10.071 12.130 1.00 96.81 105 GLY A C 1
ATOM 739 O O . GLY A 1 105 ? 0.049 10.370 11.111 1.00 96.81 105 GLY A O 1
ATOM 740 N N . GLN A 1 106 ? 1.697 9.214 12.111 1.00 97.00 106 GLN A N 1
ATOM 741 C CA . GLN A 1 106 ? 2.123 8.519 10.898 1.00 97.00 106 GLN A CA 1
ATOM 742 C C . GLN A 1 106 ? 1.234 7.301 10.631 1.00 97.00 106 GLN A C 1
ATOM 744 O O . GLN A 1 106 ? 1.280 6.316 11.373 1.00 97.00 106 GLN A O 1
ATOM 749 N N . GLN A 1 107 ? 0.458 7.322 9.550 1.00 97.75 107 GLN A N 1
ATOM 750 C CA . GLN A 1 107 ? -0.521 6.273 9.238 1.00 97.75 107 GLN A CA 1
ATOM 751 C C . GLN A 1 107 ? -0.677 6.036 7.735 1.00 97.75 107 GLN A C 1
ATOM 753 O O . GLN A 1 107 ? -0.041 6.703 6.930 1.00 97.75 107 GLN A O 1
ATOM 758 N N . TRP A 1 108 ? -1.461 5.032 7.336 1.00 97.31 108 TRP A N 1
ATOM 759 C CA . TRP A 1 108 ? -1.736 4.784 5.915 1.00 97.31 108 TRP A CA 1
ATOM 760 C C . TRP A 1 108 ? -2.537 5.934 5.297 1.00 97.31 108 TRP A C 1
ATOM 762 O O . TRP 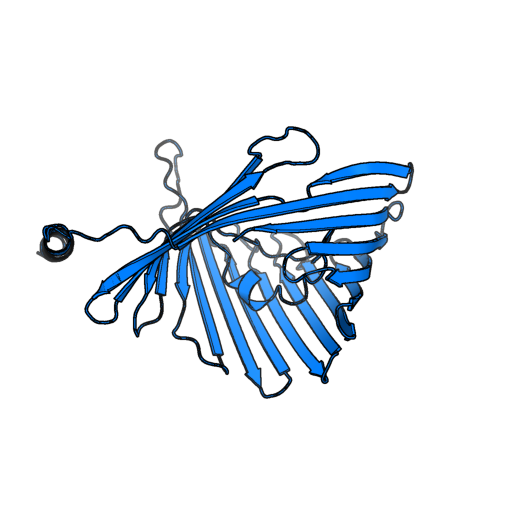A 1 108 ? -3.466 6.432 5.932 1.00 97.31 108 TRP A O 1
ATOM 772 N N . GLY A 1 109 ? -2.183 6.326 4.072 1.00 97.12 109 GLY A N 1
ATOM 773 C CA . GLY A 1 109 ? -2.863 7.404 3.356 1.00 97.12 109 GLY A CA 1
ATOM 774 C C . GLY A 1 109 ? -4.230 6.973 2.807 1.00 97.12 109 GLY A C 1
ATOM 775 O O . GLY A 1 109 ? -4.344 5.844 2.322 1.00 97.12 109 GLY A O 1
ATOM 776 N N . PRO A 1 110 ? -5.256 7.849 2.835 1.00 98.12 110 PRO A N 1
ATOM 777 C CA . PRO A 1 110 ? -6.559 7.590 2.217 1.00 98.12 110 PRO A CA 1
ATOM 778 C C . PRO A 1 110 ? -6.464 7.141 0.761 1.00 98.12 110 PRO A C 1
ATOM 780 O O . PRO A 1 110 ? -7.122 6.177 0.377 1.00 98.12 110 PRO A O 1
ATOM 783 N N . TYR A 1 111 ? -5.606 7.799 -0.022 1.00 97.94 111 TYR A N 1
ATOM 784 C CA . TYR A 1 111 ? -5.408 7.496 -1.434 1.00 97.94 111 TYR A CA 1
ATOM 785 C C . TYR A 1 111 ? -4.930 6.045 -1.639 1.00 97.94 111 TYR A C 1
ATOM 787 O O . TYR A 1 111 ? -5.588 5.272 -2.333 1.00 97.94 111 TYR A O 1
ATOM 795 N N . TYR A 1 112 ? -3.876 5.613 -0.929 1.00 97.38 112 TYR A N 1
ATOM 796 C CA . TYR A 1 112 ? -3.414 4.216 -0.978 1.00 97.38 112 TYR A CA 1
ATOM 797 C C . TYR A 1 112 ? -4.475 3.232 -0.481 1.00 97.38 112 TYR A C 1
ATOM 799 O O . TYR A 1 112 ? -4.686 2.188 -1.091 1.00 97.38 112 TYR A O 1
ATOM 807 N N . ASN A 1 113 ? -5.174 3.554 0.613 1.00 97.50 113 ASN A N 1
ATOM 808 C CA . ASN A 1 113 ? -6.222 2.681 1.142 1.00 97.50 113 ASN A CA 1
ATOM 809 C C . ASN A 1 113 ? -7.372 2.480 0.147 1.00 97.50 113 ASN A C 1
ATOM 811 O O . ASN A 1 113 ? -8.009 1.429 0.198 1.00 97.50 113 ASN A O 1
ATOM 815 N N . ALA A 1 114 ? -7.640 3.459 -0.724 1.00 97.94 114 ALA A N 1
ATOM 816 C CA . ALA A 1 114 ? -8.657 3.392 -1.766 1.00 97.94 114 ALA A CA 1
ATOM 817 C C . ALA A 1 114 ? -8.180 2.652 -3.027 1.00 97.94 114 ALA A C 1
ATOM 819 O O . ALA A 1 114 ? -8.945 1.863 -3.580 1.00 97.94 114 ALA A O 1
ATOM 820 N N . LEU A 1 115 ? -6.939 2.875 -3.469 1.00 97.25 115 LEU A N 1
ATOM 821 C CA . LEU A 1 115 ? -6.467 2.399 -4.774 1.00 97.25 115 LEU A CA 1
ATOM 822 C C . LEU A 1 115 ? -5.594 1.144 -4.713 1.00 97.25 115 LEU A C 1
ATOM 824 O O . LEU A 1 115 ? -5.625 0.358 -5.655 1.00 97.25 115 LEU A O 1
ATOM 828 N N . GLY A 1 116 ? -4.852 0.922 -3.629 1.00 94.56 116 GLY A N 1
ATOM 829 C CA . GLY A 1 116 ? -3.758 -0.053 -3.546 1.00 94.56 116 GLY A CA 1
ATOM 830 C C . GLY A 1 116 ? -4.155 -1.534 -3.513 1.00 94.56 116 GLY A C 1
ATOM 831 O O . GLY A 1 116 ? -3.313 -2.372 -3.217 1.00 94.56 116 GLY A O 1
ATOM 832 N N . ASP A 1 117 ? -5.408 -1.900 -3.798 1.00 92.94 117 ASP A N 1
ATOM 833 C CA . ASP A 1 117 ? -5.862 -3.302 -3.742 1.00 92.94 117 ASP A CA 1
ATOM 834 C C . ASP A 1 117 ? -5.197 -4.201 -4.800 1.00 92.94 117 ASP A C 1
ATOM 836 O O . ASP A 1 117 ? -5.158 -5.421 -4.629 1.00 92.94 117 ASP A O 1
ATOM 840 N N . PHE A 1 118 ? -4.652 -3.607 -5.867 1.00 94.38 118 PHE A N 1
ATOM 841 C CA . PHE A 1 118 ? -3.877 -4.314 -6.890 1.00 94.38 118 PHE A CA 1
ATOM 842 C C . PHE A 1 118 ? -2.456 -4.689 -6.425 1.00 94.38 118 PHE A C 1
ATOM 844 O O . PHE A 1 118 ? -1.813 -5.526 -7.059 1.00 94.38 118 PHE A O 1
ATOM 851 N N . ASP A 1 119 ? -1.975 -4.127 -5.308 1.00 94.00 119 ASP A N 1
ATOM 852 C CA . ASP A 1 119 ? -0.683 -4.440 -4.683 1.00 94.00 119 ASP A CA 1
ATOM 853 C C . ASP A 1 119 ? -0.739 -5.798 -3.957 1.00 94.00 119 ASP A C 1
ATOM 855 O O . ASP A 1 119 ? -0.888 -5.904 -2.734 1.00 94.00 119 ASP A O 1
ATOM 859 N N . VAL A 1 120 ? -0.718 -6.881 -4.736 1.00 94.69 120 VAL A N 1
ATOM 860 C CA . VAL A 1 120 ? -0.984 -8.239 -4.232 1.00 94.69 120 VAL A CA 1
ATOM 861 C C . VAL A 1 120 ? 0.271 -9.081 -3.979 1.00 94.69 120 VAL A C 1
ATOM 863 O O . VAL A 1 120 ? 0.153 -10.161 -3.380 1.00 94.69 120 VAL A O 1
ATOM 866 N N . TYR A 1 121 ? 1.440 -8.624 -4.423 1.00 95.25 121 TYR A N 1
ATOM 867 C CA . TYR A 1 121 ? 2.718 -9.347 -4.380 1.00 95.25 121 TYR A CA 1
ATOM 868 C C . TYR A 1 121 ? 3.439 -9.194 -3.027 1.00 95.25 121 TYR A C 1
ATOM 870 O O . TYR A 1 121 ? 3.079 -8.364 -2.193 1.00 95.25 121 TYR A O 1
ATOM 878 N N . ASN A 1 122 ? 4.424 -10.052 -2.748 1.00 93.44 122 ASN A N 1
ATOM 879 C CA . ASN A 1 122 ? 5.176 -10.055 -1.489 1.00 93.44 122 ASN A CA 1
ATOM 880 C C . ASN A 1 122 ? 6.542 -9.363 -1.602 1.00 93.44 122 ASN A C 1
ATOM 882 O O . ASN A 1 122 ? 6.981 -8.759 -0.622 1.00 93.44 122 ASN A O 1
ATOM 886 N N . ALA A 1 123 ? 7.216 -9.496 -2.745 1.00 83.81 123 ALA A N 1
ATOM 887 C CA . ALA A 1 123 ? 8.582 -9.040 -2.982 1.00 83.81 123 ALA A CA 1
ATOM 888 C C . ALA A 1 123 ? 8.649 -7.602 -3.506 1.00 83.81 123 ALA A C 1
ATOM 890 O O . ALA A 1 123 ? 9.347 -6.761 -2.937 1.00 83.81 123 ALA A O 1
ATOM 891 N N . SER A 1 124 ? 7.928 -7.354 -4.593 1.00 77.62 124 SER A N 1
ATOM 892 C CA . SER A 1 124 ? 7.766 -6.073 -5.270 1.00 77.62 124 SER A CA 1
ATOM 893 C C . SER A 1 124 ? 6.353 -6.073 -5.831 1.00 77.62 124 SER A C 1
ATOM 895 O O . SER A 1 124 ? 5.933 -7.051 -6.442 1.00 77.62 124 SER A O 1
ATOM 897 N N . GLY A 1 125 ? 5.582 -5.039 -5.544 1.00 70.00 125 GLY A N 1
ATOM 898 C CA . GLY A 1 125 ? 4.203 -4.889 -5.980 1.00 70.00 125 GLY A CA 1
ATOM 899 C C . GLY A 1 125 ? 3.897 -3.407 -6.093 1.00 70.00 125 GLY A C 1
ATOM 900 O O . GLY A 1 125 ? 4.619 -2.587 -5.518 1.00 70.00 125 GLY A O 1
ATOM 901 N N . ALA A 1 126 ? 2.869 -3.075 -6.875 1.00 77.94 126 ALA A N 1
ATOM 902 C CA . ALA A 1 126 ? 2.536 -1.689 -7.185 1.00 77.94 126 ALA A CA 1
ATOM 903 C C . ALA A 1 126 ? 3.719 -0.908 -7.787 1.00 77.94 126 ALA A C 1
ATOM 905 O O . ALA A 1 126 ? 3.954 0.255 -7.461 1.00 77.94 126 ALA A O 1
ATOM 906 N N . GLU A 1 127 ? 4.480 -1.566 -8.668 1.00 80.56 127 GLU A N 1
ATOM 907 C CA . GLU A 1 127 ? 5.432 -0.886 -9.546 1.00 80.56 127 GLU A CA 1
ATOM 908 C C . GLU A 1 127 ? 4.729 0.288 -10.225 1.00 80.56 127 GLU A C 1
ATOM 910 O O . GLU A 1 127 ? 3.572 0.156 -10.584 1.00 80.56 127 GLU A O 1
ATOM 915 N N . PHE A 1 128 ? 5.387 1.437 -10.357 1.00 91.12 128 PHE A N 1
ATOM 916 C CA . PHE A 1 128 ? 4.804 2.665 -10.918 1.00 91.12 128 PHE A CA 1
ATOM 917 C C . PHE A 1 128 ? 3.619 3.292 -10.159 1.00 91.12 128 PHE A C 1
ATOM 919 O O . PHE A 1 128 ? 3.116 4.314 -10.610 1.00 91.12 128 PHE A O 1
ATOM 926 N N . TYR A 1 129 ? 3.201 2.786 -8.998 1.00 93.81 129 TYR A N 1
ATOM 927 C CA . TYR A 1 129 ? 2.194 3.471 -8.180 1.00 93.81 129 TYR A CA 1
ATOM 928 C C . TYR A 1 129 ? 2.652 4.885 -7.784 1.00 93.81 129 TYR A C 1
ATOM 930 O O . TYR A 1 129 ? 3.788 5.081 -7.340 1.00 93.81 129 TYR A O 1
ATOM 938 N N . GLN A 1 130 ? 1.771 5.875 -7.948 1.00 94.25 130 GLN A N 1
ATOM 939 C CA . GLN A 1 130 ? 2.158 7.294 -7.889 1.00 94.25 130 GLN A CA 1
ATOM 940 C C . GLN A 1 130 ? 1.995 7.934 -6.504 1.00 94.25 130 GLN A C 1
ATOM 942 O O . GLN A 1 130 ? 2.673 8.916 -6.180 1.00 94.25 130 GLN A O 1
ATOM 947 N N . GLY A 1 131 ? 1.089 7.407 -5.678 1.00 92.44 131 GLY A N 1
ATOM 948 C CA . GLY A 1 131 ? 0.771 7.985 -4.373 1.00 92.44 131 GLY A CA 1
ATOM 949 C C . GLY A 1 131 ? 1.765 7.614 -3.263 1.00 92.44 131 GLY A C 1
ATOM 950 O O . GLY A 1 131 ? 2.509 6.637 -3.353 1.00 92.44 131 GLY A O 1
ATOM 951 N N . PRO A 1 132 ? 1.768 8.326 -2.125 1.00 92.94 132 PRO A N 1
ATOM 952 C CA . PRO A 1 132 ? 2.440 7.836 -0.933 1.00 92.94 132 PRO A CA 1
ATOM 953 C C . PRO A 1 132 ? 1.627 6.707 -0.288 1.00 92.94 132 PRO A C 1
ATOM 955 O O . PRO A 1 132 ? 0.400 6.749 -0.189 1.00 92.94 132 PRO A O 1
ATOM 958 N N . PHE A 1 133 ? 2.322 5.701 0.237 1.00 93.62 133 PHE A N 1
ATOM 959 C CA . PHE A 1 133 ? 1.693 4.649 1.040 1.00 93.62 133 PHE A CA 1
ATOM 960 C C . PHE A 1 133 ? 1.203 5.192 2.391 1.00 93.62 133 PHE A C 1
ATOM 962 O O . PHE A 1 133 ? 0.148 4.815 2.898 1.00 93.62 133 PHE A O 1
ATOM 969 N N . ARG A 1 134 ? 2.008 6.041 3.036 1.00 94.62 134 ARG A N 1
ATOM 970 C CA . ARG A 1 134 ? 1.785 6.508 4.410 1.00 94.62 134 ARG A CA 1
ATOM 971 C C . ARG A 1 134 ? 2.037 7.998 4.509 1.00 94.62 134 ARG A C 1
ATOM 973 O O . ARG A 1 134 ? 2.905 8.512 3.815 1.00 94.62 134 ARG A O 1
ATOM 980 N N . LEU A 1 135 ? 1.306 8.638 5.408 1.00 95.31 135 LEU A N 1
ATOM 981 C CA . LEU A 1 135 ? 1.363 10.066 5.671 1.00 95.31 135 LEU A CA 1
ATOM 982 C C . LEU A 1 135 ? 1.915 10.275 7.072 1.00 95.31 135 LEU A C 1
ATOM 984 O O . LEU A 1 135 ? 1.325 9.787 8.038 1.00 95.31 135 LEU A O 1
ATOM 988 N N . SER A 1 136 ? 3.047 10.965 7.169 1.00 92.69 136 SER A N 1
ATOM 989 C CA . SER A 1 136 ? 3.555 11.529 8.424 1.00 92.69 136 SER A CA 1
ATOM 990 C C . SER A 1 136 ? 2.840 12.846 8.721 1.00 92.69 136 SER A C 1
ATOM 992 O O . SER A 1 136 ? 2.189 13.395 7.838 1.00 92.69 136 SER A O 1
ATOM 994 N N . ASN A 1 137 ? 2.928 13.335 9.963 1.00 93.12 137 ASN A N 1
ATOM 995 C CA . ASN A 1 137 ? 2.327 14.613 10.376 1.00 93.12 137 ASN A CA 1
ATOM 996 C C . ASN A 1 137 ? 0.854 14.759 9.949 1.00 93.12 137 ASN A C 1
ATOM 998 O O . ASN A 1 137 ? 0.414 15.831 9.541 1.00 93.12 137 ASN A O 1
ATOM 1002 N N . SER A 1 138 ? 0.098 13.657 10.000 1.00 96.44 138 SER A N 1
ATOM 1003 C CA . SER A 1 138 ? -1.231 13.594 9.395 1.00 96.44 138 SER A CA 1
ATOM 1004 C C . SER A 1 138 ? -2.352 13.600 10.428 1.00 96.44 138 SER A C 1
ATOM 1006 O O . SER A 1 138 ? -2.246 12.967 11.482 1.00 96.44 138 SER A O 1
ATOM 1008 N N . LEU A 1 139 ? -3.451 14.265 10.076 1.00 97.69 139 LEU A N 1
ATOM 1009 C CA . LEU A 1 139 ? -4.773 14.084 10.664 1.00 97.69 139 LEU A CA 1
ATOM 1010 C C . LEU A 1 139 ? -5.626 13.328 9.654 1.00 97.69 139 LEU A C 1
ATOM 1012 O O . LEU A 1 139 ? -5.766 13.781 8.526 1.00 97.69 139 LEU A O 1
ATOM 1016 N N . VAL A 1 140 ? -6.214 12.200 10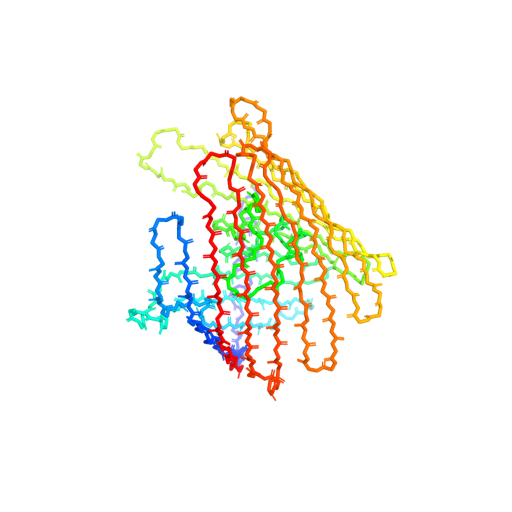.047 1.00 98.62 140 VAL A N 1
ATOM 1017 C CA . VAL A 1 140 ? -7.114 11.417 9.189 1.00 98.62 140 VAL A CA 1
ATOM 1018 C C . VAL A 1 140 ? -8.482 11.326 9.839 1.00 98.62 140 VAL A C 1
ATOM 1020 O O . VAL A 1 140 ? -8.601 10.882 10.979 1.00 98.62 140 VAL A O 1
ATOM 1023 N N . TYR A 1 141 ? -9.518 11.682 9.087 1.00 98.75 141 TYR A N 1
ATOM 1024 C CA . TYR A 1 141 ? -10.894 11.315 9.384 1.00 98.75 141 TYR A CA 1
ATOM 1025 C C . TYR A 1 141 ? -11.295 10.110 8.531 1.00 98.75 141 TYR A C 1
ATOM 1027 O O . TYR A 1 141 ? -11.102 10.090 7.317 1.00 98.75 141 TYR A O 1
ATOM 1035 N N . THR A 1 142 ? -11.856 9.091 9.173 1.00 98.75 142 THR A N 1
ATOM 1036 C CA . THR A 1 142 ? -12.471 7.933 8.519 1.00 98.75 142 THR A CA 1
ATOM 1037 C C . THR A 1 142 ? -13.964 7.976 8.783 1.00 98.75 142 THR A C 1
ATOM 1039 O O . THR A 1 142 ? -14.384 7.948 9.943 1.00 98.75 142 THR A O 1
ATOM 1042 N N . ALA A 1 143 ? -14.751 8.036 7.713 1.00 98.62 143 ALA A N 1
ATOM 1043 C CA . ALA A 1 143 ? -16.204 8.044 7.791 1.00 98.62 143 ALA A CA 1
ATOM 1044 C C . ALA A 1 143 ? -16.738 6.720 8.373 1.00 98.62 143 ALA A C 1
ATOM 1046 O O . ALA A 1 143 ? -16.060 5.688 8.282 1.00 98.62 143 ALA A O 1
ATOM 1047 N N . PRO A 1 144 ? -17.956 6.707 8.946 1.00 97.81 144 PRO A N 1
ATOM 1048 C CA . PRO A 1 144 ? -18.656 5.461 9.228 1.00 97.81 144 PRO A CA 1
ATOM 1049 C C . PRO A 1 144 ? -18.714 4.605 7.958 1.00 97.81 144 PRO A C 1
ATOM 1051 O O . PRO A 1 144 ? -19.176 5.059 6.913 1.00 97.81 144 PRO A O 1
ATOM 1054 N N . SER A 1 145 ? -18.208 3.380 8.044 1.00 95.75 145 SER A N 1
ATOM 1055 C CA . SER A 1 145 ? -18.160 2.447 6.920 1.00 95.75 145 SER A CA 1
ATOM 1056 C C . SER A 1 145 ? -19.303 1.438 6.989 1.00 95.75 145 SER A C 1
ATOM 1058 O O . SER A 1 145 ? -19.703 1.027 8.079 1.00 95.75 145 SER A O 1
ATOM 1060 N N . SER A 1 146 ? -19.751 0.977 5.829 1.00 96.44 146 SER A N 1
ATOM 1061 C CA . SER A 1 146 ? -20.661 -0.155 5.645 1.00 96.44 146 SER A CA 1
ATOM 1062 C C . SER A 1 146 ? -20.049 -1.157 4.663 1.00 96.44 146 SER A C 1
ATOM 1064 O O . SER A 1 146 ? -18.973 -0.916 4.117 1.00 96.44 146 SER A O 1
ATOM 1066 N N . ASP A 1 147 ? -20.748 -2.256 4.382 1.00 95.00 147 ASP A N 1
ATOM 1067 C CA . ASP A 1 147 ? -20.323 -3.212 3.349 1.00 95.00 147 ASP A CA 1
ATOM 1068 C C . ASP A 1 147 ? -20.294 -2.589 1.939 1.00 95.00 147 ASP A C 1
ATOM 1070 O O . ASP A 1 147 ? -19.579 -3.066 1.058 1.00 95.00 147 ASP A O 1
ATOM 1074 N N . MET A 1 148 ? -21.050 -1.503 1.725 1.00 97.12 148 MET A N 1
ATOM 1075 C CA . MET A 1 148 ? -21.149 -0.806 0.439 1.00 97.12 148 MET A CA 1
ATOM 1076 C C . MET A 1 148 ? -20.203 0.387 0.317 1.00 97.12 148 MET A C 1
ATOM 1078 O O . MET A 1 148 ? -19.920 0.802 -0.803 1.00 97.12 148 MET A O 1
ATOM 1082 N N . PHE A 1 149 ? -19.746 0.971 1.429 1.00 98.19 149 PHE A N 1
ATOM 1083 C CA . PHE A 1 149 ? -18.984 2.217 1.406 1.00 98.19 149 PHE A CA 1
ATOM 1084 C C . PHE A 1 149 ? -17.925 2.291 2.504 1.00 98.19 149 PHE A C 1
ATOM 1086 O O . PHE A 1 149 ? -18.193 2.035 3.679 1.00 98.19 149 PHE A O 1
ATOM 1093 N N . SER A 1 150 ? -16.741 2.773 2.137 1.00 98.38 150 SER A N 1
ATOM 1094 C CA . SER A 1 150 ? -15.746 3.268 3.089 1.00 98.38 150 SER A CA 1
ATOM 1095 C C . SER A 1 150 ? -15.071 4.5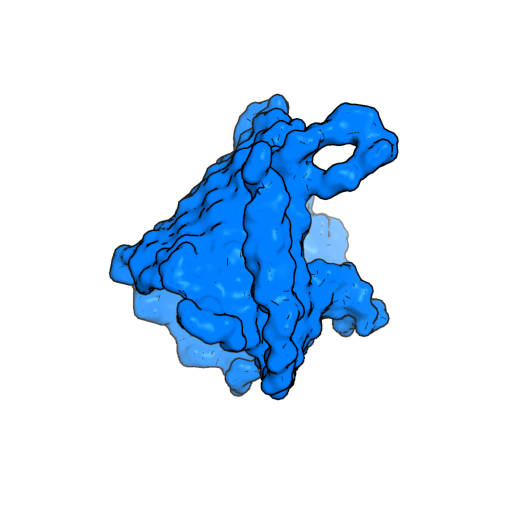10 2.527 1.00 98.38 150 SER A C 1
ATOM 1097 O O . SER A 1 150 ? -14.743 4.528 1.344 1.00 98.38 150 SER A O 1
ATOM 1099 N N . GLY A 1 151 ? -14.824 5.520 3.359 1.00 98.56 151 GLY A N 1
ATOM 1100 C CA . GLY A 1 151 ? -14.223 6.775 2.916 1.00 98.56 151 GLY A CA 1
ATOM 1101 C C . GLY A 1 151 ? -13.328 7.404 3.971 1.00 98.56 151 GLY A C 1
ATOM 1102 O O . GLY A 1 151 ? -13.563 7.265 5.175 1.00 98.56 151 GLY A O 1
ATOM 1103 N N . GLN A 1 152 ? -12.288 8.085 3.508 1.00 98.75 152 GLN A N 1
ATOM 1104 C CA . GLN A 1 152 ? -11.297 8.748 4.336 1.00 98.75 152 GLN A CA 1
ATOM 1105 C C . GLN A 1 152 ? -10.870 10.077 3.714 1.00 98.75 152 GLN A C 1
ATOM 1107 O O . GLN A 1 152 ? -10.746 10.197 2.496 1.00 98.75 152 GLN A O 1
ATOM 1112 N N . ILE A 1 153 ? -10.586 11.046 4.578 1.00 98.56 153 ILE A N 1
ATOM 1113 C CA . ILE A 1 153 ? -9.894 12.286 4.231 1.00 98.56 153 ILE A CA 1
ATOM 1114 C C . ILE A 1 153 ? -8.721 12.477 5.188 1.00 98.56 153 ILE A C 1
ATOM 1116 O O . ILE A 1 153 ? -8.842 12.192 6.382 1.00 98.56 153 ILE A O 1
ATOM 1120 N N . ALA A 1 154 ? -7.589 12.941 4.673 1.00 98.38 154 ALA A N 1
ATOM 1121 C CA . ALA A 1 154 ? -6.436 13.318 5.466 1.00 98.38 154 ALA A CA 1
ATOM 1122 C C . ALA A 1 154 ? -5.997 14.738 5.161 1.00 98.38 154 ALA A C 1
ATOM 1124 O O . ALA A 1 154 ? -6.057 15.183 4.017 1.00 98.38 154 ALA A O 1
ATOM 1125 N N . LEU A 1 155 ? -5.481 15.386 6.194 1.00 96.62 155 LEU A N 1
ATOM 1126 C CA . LEU A 1 155 ? -4.708 16.606 6.097 1.00 96.62 155 LEU A CA 1
ATOM 1127 C C . LEU A 1 155 ? -3.274 16.272 6.515 1.00 96.62 155 LEU A C 1
ATOM 1129 O O . LEU A 1 155 ? -3.064 15.720 7.599 1.00 96.62 155 LEU A O 1
ATOM 1133 N N . VAL A 1 156 ? -2.301 16.593 5.669 1.00 94.25 156 VAL A N 1
ATOM 1134 C CA . VAL A 1 156 ? -0.869 16.531 5.990 1.00 94.25 156 VAL A CA 1
ATOM 1135 C C . VAL A 1 156 ? -0.438 17.921 6.430 1.00 94.25 156 VAL A C 1
ATOM 1137 O O . VAL A 1 156 ? -0.674 18.892 5.719 1.00 94.25 156 VAL A O 1
ATOM 1140 N N . MET A 1 157 ? 0.107 18.029 7.637 1.00 90.31 157 MET A N 1
ATOM 1141 C CA . MET A 1 157 ? 0.506 19.307 8.228 1.00 90.31 157 MET A CA 1
ATOM 1142 C C . MET A 1 157 ? 1.968 19.610 7.901 1.00 90.31 157 MET A C 1
ATOM 1144 O O . MET A 1 157 ? 2.794 18.702 8.004 1.00 90.31 157 MET A O 1
ATOM 1148 N N . ASN A 1 158 ? 2.276 20.886 7.644 1.00 75.75 158 ASN A N 1
ATOM 1149 C CA . ASN A 1 158 ? 3.629 21.360 7.316 1.00 75.75 158 ASN A CA 1
ATOM 1150 C C . ASN A 1 158 ? 4.685 21.026 8.384 1.00 75.75 158 ASN A C 1
ATOM 1152 O O . ASN A 1 158 ? 5.852 20.797 8.098 1.00 75.75 158 ASN A O 1
ATOM 1156 N N . GLY A 1 159 ? 4.269 20.893 9.648 1.00 66.31 159 GLY A N 1
ATOM 1157 C CA . GLY A 1 159 ? 5.208 20.616 10.733 1.00 66.31 159 GLY A CA 1
ATOM 1158 C C . GLY A 1 159 ? 6.121 21.816 10.981 1.00 66.31 159 GLY A C 1
ATOM 1159 O O . GLY A 1 159 ? 7.317 21.727 10.751 1.00 66.31 159 GLY A O 1
ATOM 1160 N N . TYR A 1 160 ? 5.515 22.908 11.464 1.00 60.91 160 TYR A N 1
ATOM 1161 C CA . TYR A 1 160 ? 6.136 24.209 11.740 1.00 60.91 160 TYR A CA 1
ATOM 1162 C C . TYR A 1 160 ? 7.616 24.142 12.156 1.00 60.91 160 TYR A C 1
ATOM 1164 O O . TYR A 1 160 ? 7.937 23.552 13.195 1.00 60.91 160 TYR A O 1
ATOM 1172 N N . ASP A 1 161 ? 8.481 24.820 11.398 1.00 61.44 161 ASP A N 1
ATOM 1173 C CA . ASP A 1 161 ? 9.903 24.996 11.698 1.00 61.44 161 ASP A CA 1
ATOM 1174 C C . ASP A 1 161 ? 10.218 26.483 11.916 1.00 61.44 161 ASP A C 1
ATOM 1176 O O . ASP A 1 161 ? 10.322 27.285 10.987 1.00 61.44 161 ASP A O 1
ATOM 1180 N N . ALA A 1 162 ? 10.425 26.850 13.184 1.00 59.50 162 ALA A N 1
ATOM 1181 C CA . ALA A 1 162 ? 10.707 28.223 13.606 1.00 59.50 162 ALA A CA 1
ATOM 1182 C C . ALA A 1 162 ? 12.019 28.805 13.040 1.00 59.50 162 ALA A C 1
ATOM 1184 O O . ALA A 1 162 ? 12.296 29.987 13.252 1.00 59.50 162 ALA A O 1
ATOM 1185 N N . THR A 1 163 ? 12.849 27.994 12.379 1.00 64.31 163 THR A N 1
ATOM 1186 C CA . THR A 1 163 ? 14.139 28.414 11.817 1.00 64.31 163 THR A CA 1
ATOM 1187 C C . THR A 1 163 ? 14.071 28.790 10.336 1.00 64.31 163 THR A C 1
ATOM 1189 O O . THR A 1 163 ? 15.030 29.366 9.816 1.00 64.31 163 THR A O 1
ATOM 1192 N N . VAL A 1 164 ? 12.941 28.541 9.662 1.00 62.47 164 VAL A N 1
ATOM 1193 C CA . VAL A 1 164 ? 12.769 28.799 8.227 1.00 62.47 164 VAL A CA 1
ATOM 1194 C C . VAL A 1 164 ? 11.912 30.051 8.006 1.00 62.47 164 VAL A C 1
ATOM 1196 O O . VAL A 1 164 ? 10.725 30.096 8.323 1.00 62.47 164 VAL A O 1
ATOM 1199 N N . ALA A 1 165 ? 12.511 31.103 7.437 1.00 56.38 165 ALA A N 1
ATOM 1200 C CA . ALA A 1 165 ? 11.760 32.275 6.987 1.00 56.38 165 ALA A CA 1
ATOM 1201 C C . ALA A 1 165 ? 10.851 31.886 5.802 1.00 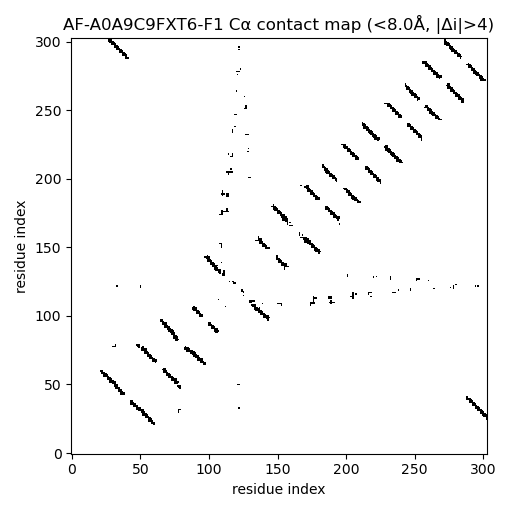56.38 165 ALA A C 1
ATOM 1203 O O . ALA A 1 165 ? 11.334 31.298 4.837 1.00 56.38 165 ALA A O 1
ATOM 1204 N N . ASN A 1 166 ? 9.564 32.254 5.862 1.00 57.59 166 ASN A N 1
ATOM 1205 C CA . ASN A 1 166 ? 8.479 31.832 4.951 1.00 57.59 166 ASN A CA 1
ATOM 1206 C C . ASN A 1 166 ? 7.991 30.384 5.116 1.00 57.59 166 ASN A C 1
ATOM 1208 O O . ASN A 1 166 ? 7.528 29.782 4.148 1.00 57.59 166 ASN A O 1
ATOM 1212 N N . ASP A 1 167 ? 8.042 29.842 6.332 1.00 59.88 167 ASP A N 1
ATOM 1213 C CA . ASP A 1 167 ? 7.344 28.595 6.632 1.00 59.88 167 ASP A CA 1
ATOM 1214 C C . ASP A 1 167 ? 5.835 28.735 6.329 1.00 59.88 167 ASP A C 1
ATOM 1216 O O . ASP A 1 167 ? 5.151 29.610 6.877 1.00 59.88 167 ASP A O 1
ATOM 1220 N N . GLN A 1 168 ? 5.314 27.927 5.400 1.00 59.59 168 GLN A N 1
ATOM 1221 C CA . GLN A 1 168 ? 3.911 27.991 4.993 1.00 59.59 168 GLN A CA 1
ATOM 1222 C C . GLN A 1 168 ? 3.015 27.478 6.125 1.00 59.59 168 GLN A C 1
ATOM 1224 O O . GLN A 1 168 ? 2.799 26.288 6.310 1.00 59.59 168 GLN A O 1
ATOM 1229 N N . THR A 1 169 ? 2.443 28.362 6.931 1.00 65.31 169 THR A N 1
ATOM 1230 C CA . THR A 1 169 ? 1.573 27.930 8.030 1.00 65.31 169 THR A CA 1
ATOM 1231 C C . THR A 1 169 ? 0.296 27.265 7.489 1.00 65.31 169 THR A C 1
ATOM 1233 O O . THR A 1 169 ? -0.594 27.972 7.015 1.00 65.31 169 THR A O 1
ATOM 1236 N N . GLY A 1 170 ? 0.151 25.935 7.566 1.00 77.75 170 GLY A N 1
ATOM 1237 C CA . GLY A 1 170 ? -1.092 25.294 7.122 1.00 77.75 170 GLY A CA 1
ATOM 1238 C C . GLY A 1 170 ? -1.034 23.803 6.786 1.00 77.75 170 GLY A C 1
ATOM 1239 O O . GLY A 1 170 ? -0.315 23.019 7.409 1.00 77.75 170 GLY A O 1
ATOM 1240 N N . VAL A 1 171 ? -1.903 23.428 5.843 1.00 88.69 171 VAL A N 1
ATOM 1241 C CA . VAL A 1 171 ? -2.050 22.074 5.299 1.00 88.69 171 VAL A CA 1
ATOM 1242 C C . VAL A 1 171 ? -1.234 21.968 4.020 1.00 88.69 171 VAL A C 1
ATOM 1244 O O . VAL A 1 171 ? -1.538 22.673 3.064 1.00 88.69 171 VAL A O 1
ATOM 1247 N N . ASP A 1 172 ? -0.268 21.056 3.990 1.00 89.31 172 ASP A N 1
ATOM 1248 C CA . ASP A 1 172 ? 0.575 20.815 2.817 1.00 89.31 172 ASP A CA 1
ATOM 1249 C C . ASP A 1 172 ? -0.145 19.994 1.765 1.00 89.31 172 ASP A C 1
ATOM 1251 O O . ASP A 1 172 ? -0.016 20.233 0.570 1.00 89.31 172 ASP A O 1
ATOM 1255 N N . GLN A 1 173 ? -0.884 18.979 2.209 1.00 93.44 173 GLN A N 1
ATOM 1256 C CA . GLN A 1 173 ? -1.591 18.088 1.305 1.00 93.44 173 GLN A CA 1
ATOM 1257 C C . GLN A 1 173 ? -2.944 17.688 1.867 1.00 93.44 173 GLN A C 1
ATOM 1259 O O . GLN A 1 173 ? -3.092 17.401 3.060 1.00 93.44 173 GLN A O 1
ATOM 1264 N N . VAL A 1 174 ? -3.921 17.585 0.974 1.00 96.12 174 VAL A N 1
ATOM 1265 C CA . VAL A 1 174 ? -5.228 16.996 1.261 1.00 96.12 174 VAL A CA 1
ATOM 1266 C C . VAL A 1 174 ? -5.329 15.687 0.501 1.00 96.12 174 VAL A C 1
ATOM 1268 O O . VAL A 1 174 ? -5.199 15.668 -0.716 1.00 96.12 174 VAL A O 1
ATOM 1271 N N . HIS A 1 175 ? -5.565 14.587 1.210 1.00 98.06 175 HIS A N 1
ATOM 1272 C CA . HIS A 1 175 ? -5.745 13.265 0.606 1.00 98.06 175 HIS A CA 1
ATOM 1273 C C . HIS A 1 175 ? -7.183 12.821 0.798 1.00 98.06 175 HIS A C 1
ATOM 1275 O O . HIS A 1 175 ? -7.692 12.855 1.914 1.00 98.06 175 HIS A O 1
ATOM 1281 N N . VAL A 1 176 ? -7.819 12.326 -0.252 1.00 98.50 176 VAL A N 1
ATOM 1282 C CA . VAL A 1 176 ? -9.161 11.748 -0.219 1.00 98.50 176 VAL A CA 1
ATOM 1283 C C . VAL A 1 176 ? -9.099 10.357 -0.826 1.00 98.50 176 VAL A C 1
ATOM 1285 O O . VAL A 1 176 ? -8.438 10.135 -1.838 1.00 98.50 176 VAL A O 1
ATOM 1288 N N . GLY A 1 177 ? -9.790 9.411 -0.202 1.00 98.75 177 GLY A N 1
ATOM 1289 C CA . GLY A 1 177 ? -9.945 8.061 -0.722 1.00 98.75 177 GLY A CA 1
ATOM 1290 C C . GLY A 1 177 ? -11.307 7.498 -0.355 1.00 98.75 177 GLY A C 1
ATOM 1291 O O . GLY A 1 177 ? -11.739 7.614 0.792 1.00 98.75 177 GLY A O 1
ATOM 1292 N N . ALA A 1 178 ? -11.986 6.883 -1.315 1.00 98.75 178 ALA A N 1
ATOM 1293 C CA . ALA A 1 178 ? -13.275 6.239 -1.108 1.00 98.75 178 ALA A CA 1
ATOM 1294 C C . ALA A 1 178 ? -13.351 4.913 -1.861 1.00 98.75 178 ALA A C 1
ATOM 1296 O O . ALA A 1 178 ? -12.771 4.766 -2.933 1.00 98.75 178 ALA A O 1
ATOM 1297 N N . LYS A 1 179 ? -14.096 3.957 -1.305 1.00 98.75 179 LYS A N 1
ATOM 1298 C CA . LYS A 1 179 ? -14.462 2.701 -1.958 1.00 98.75 179 LYS A CA 1
ATOM 1299 C C . LYS A 1 179 ? -15.964 2.513 -1.935 1.00 98.75 179 LYS A C 1
ATOM 1301 O O . LYS A 1 179 ? -16.601 2.771 -0.913 1.00 98.75 179 LYS A O 1
ATOM 1306 N N . PHE A 1 180 ? -16.479 1.993 -3.039 1.00 98.62 180 PHE A N 1
ATOM 1307 C CA . PHE A 1 180 ? -17.871 1.630 -3.232 1.00 98.62 180 PHE A CA 1
ATOM 1308 C C . PHE A 1 180 ? -17.959 0.182 -3.709 1.00 98.62 180 PHE A C 1
ATOM 1310 O O . PHE A 1 180 ? -17.285 -0.187 -4.670 1.00 98.62 180 PHE A O 1
ATOM 1317 N N . SER A 1 181 ? -18.784 -0.632 -3.057 1.00 98.31 181 SER A N 1
ATOM 1318 C CA . SER A 1 181 ? -18.979 -2.042 -3.414 1.00 98.31 181 SER A CA 1
ATOM 1319 C C . SER A 1 181 ? -20.367 -2.266 -4.010 1.00 98.31 181 SER A C 1
ATOM 1321 O O . SER A 1 181 ? -21.375 -1.899 -3.406 1.00 98.31 181 SER A O 1
ATOM 1323 N N . PHE A 1 182 ? -20.417 -2.915 -5.174 1.00 96.75 182 PHE A N 1
ATOM 1324 C CA . PHE A 1 182 ? -21.626 -3.222 -5.939 1.00 96.75 182 PHE A CA 1
ATOM 1325 C C . PHE A 1 182 ? -21.602 -4.697 -6.365 1.00 96.75 182 PHE A C 1
ATOM 1327 O O . PHE A 1 182 ? -21.118 -5.057 -7.440 1.00 96.75 182 PHE A O 1
ATOM 1334 N N . GLY A 1 183 ? -22.094 -5.579 -5.492 1.00 96.06 183 GLY A N 1
ATOM 1335 C CA . GLY A 1 183 ? -22.039 -7.025 -5.719 1.00 96.06 183 GLY A CA 1
ATOM 1336 C C . GLY A 1 183 ? -20.587 -7.520 -5.848 1.00 96.06 183 GLY A C 1
ATOM 1337 O O . GLY A 1 183 ? -19.823 -7.351 -4.900 1.00 96.06 183 GLY A O 1
ATOM 1338 N N . PRO A 1 184 ? -20.183 -8.133 -6.980 1.00 96.75 184 PRO A N 1
ATOM 1339 C CA . PRO A 1 184 ? -18.811 -8.606 -7.184 1.00 96.75 184 PRO A CA 1
ATOM 1340 C C . PRO A 1 184 ? -17.799 -7.491 -7.491 1.00 96.75 184 PRO A C 1
ATOM 1342 O O . PRO A 1 184 ? -16.606 -7.779 -7.580 1.00 96.75 184 PRO A O 1
ATOM 1345 N N . ALA A 1 185 ? -18.250 -6.252 -7.708 1.00 98.31 185 ALA A N 1
ATOM 1346 C CA . ALA A 1 185 ? -17.389 -5.134 -8.068 1.00 98.31 185 ALA A CA 1
ATOM 1347 C C . ALA A 1 185 ? -17.079 -4.241 -6.861 1.00 98.31 185 ALA A C 1
ATOM 1349 O O . ALA A 1 185 ? -17.973 -3.911 -6.083 1.00 98.31 185 ALA A O 1
ATOM 1350 N N . THR A 1 186 ? -15.838 -3.773 -6.756 1.00 98.69 186 THR A N 1
ATOM 1351 C CA . THR A 1 186 ? -15.442 -2.697 -5.840 1.00 98.69 186 THR A CA 1
ATOM 1352 C C . THR A 1 186 ? -14.723 -1.611 -6.631 1.00 98.69 186 THR A C 1
ATOM 1354 O O . THR A 1 186 ? -13.709 -1.883 -7.269 1.00 98.69 186 THR A O 1
ATOM 1357 N N . LEU A 1 187 ? -15.244 -0.385 -6.586 1.00 98.75 187 LEU A N 1
ATOM 1358 C CA . LEU A 1 187 ? -14.641 0.807 -7.177 1.00 98.75 187 LEU A CA 1
ATOM 1359 C C . LEU A 1 187 ? -13.968 1.636 -6.080 1.00 98.75 187 LEU A C 1
ATOM 1361 O O . LEU A 1 187 ? -14.643 2.121 -5.175 1.00 98.75 187 LEU A O 1
ATOM 1365 N N . GLY A 1 188 ? -12.657 1.813 -6.174 1.00 98.75 188 GLY A N 1
ATOM 1366 C CA . GLY A 1 188 ? -11.869 2.763 -5.401 1.00 98.75 188 GLY A CA 1
ATOM 1367 C C . GLY A 1 188 ? -11.620 4.042 -6.197 1.00 98.75 188 GLY A C 1
ATOM 1368 O O . GLY A 1 188 ? -11.286 3.972 -7.375 1.00 98.75 188 GLY A O 1
ATOM 1369 N N . LEU A 1 189 ? -11.764 5.196 -5.554 1.00 98.81 189 LEU A N 1
ATOM 1370 C CA . LEU A 1 189 ? -11.451 6.518 -6.099 1.00 98.81 189 LEU A CA 1
ATOM 1371 C C . LEU A 1 189 ? -10.555 7.263 -5.115 1.00 98.81 189 LEU A C 1
ATOM 1373 O O . LEU A 1 189 ? -10.752 7.167 -3.900 1.00 98.81 189 LEU A O 1
ATOM 1377 N N . GLY A 1 190 ? -9.602 8.028 -5.633 1.00 98.69 190 GLY A N 1
ATOM 1378 C CA . GLY A 1 190 ? -8.645 8.754 -4.814 1.00 98.69 190 GLY A CA 1
ATOM 1379 C C . GLY A 1 190 ? -8.216 10.055 -5.464 1.00 98.69 190 GLY A C 1
ATOM 1380 O O . GLY A 1 190 ? -8.111 10.152 -6.685 1.00 98.69 190 GLY A O 1
ATOM 1381 N N . TYR A 1 191 ? -7.966 11.050 -4.620 1.00 98.56 191 TYR A N 1
ATOM 1382 C CA . TYR A 1 191 ? -7.417 12.336 -5.022 1.00 98.56 191 TYR A CA 1
ATOM 1383 C C . TYR A 1 191 ? -6.448 12.855 -3.959 1.00 98.56 191 TYR A C 1
ATOM 1385 O O . TYR A 1 191 ? -6.700 12.713 -2.761 1.00 98.56 191 TYR A O 1
ATOM 1393 N N . ILE A 1 192 ? -5.344 13.449 -4.392 1.00 97.75 192 ILE A N 1
ATOM 1394 C CA . ILE A 1 192 ? -4.384 14.158 -3.556 1.00 97.75 192 ILE A CA 1
ATOM 1395 C C . ILE A 1 192 ? -4.220 15.544 -4.151 1.00 97.75 192 ILE A C 1
ATOM 1397 O O . ILE A 1 192 ? -3.873 15.666 -5.322 1.00 97.75 192 ILE A O 1
ATOM 1401 N N . SER A 1 193 ? -4.447 16.560 -3.327 1.00 95.19 193 SER A N 1
ATOM 1402 C CA . SER A 1 193 ? -4.078 17.929 -3.652 1.00 95.19 193 SER A CA 1
ATOM 1403 C C . SER A 1 193 ? -2.807 18.307 -2.909 1.00 95.19 193 SER A C 1
ATOM 1405 O O . SER A 1 193 ? -2.746 18.124 -1.688 1.00 95.19 193 SER A O 1
ATOM 1407 N N . ASP A 1 194 ? -1.820 18.827 -3.635 1.00 89.75 194 ASP A N 1
ATOM 1408 C CA . ASP A 1 194 ? -0.575 19.354 -3.076 1.00 89.75 194 ASP A CA 1
ATOM 1409 C C . ASP A 1 194 ? -0.624 20.887 -3.071 1.00 89.75 194 ASP A C 1
ATOM 1411 O O . ASP A 1 194 ? -0.764 21.534 -4.106 1.00 89.75 194 ASP A O 1
ATOM 1415 N N . GLN A 1 195 ? -0.568 21.468 -1.876 1.00 83.94 195 GLN A N 1
ATOM 1416 C CA . GLN A 1 195 ? -0.669 22.910 -1.648 1.00 83.94 195 GLN A CA 1
ATOM 1417 C C . GLN A 1 195 ? 0.707 23.589 -1.616 1.00 83.94 195 GLN A C 1
ATOM 1419 O O . GLN A 1 195 ? 0.781 24.816 -1.663 1.00 83.94 195 GLN A O 1
ATOM 1424 N N . VAL A 1 196 ? 1.791 22.809 -1.548 1.00 81.50 196 VAL A N 1
ATOM 1425 C CA . VAL A 1 196 ? 3.169 23.309 -1.449 1.00 81.50 196 VAL A CA 1
ATOM 1426 C C . VAL A 1 196 ? 3.830 23.317 -2.822 1.00 81.50 196 VAL A C 1
ATOM 1428 O O . VAL A 1 196 ? 4.427 24.314 -3.229 1.00 81.50 196 VAL A O 1
ATOM 1431 N N . ASN A 1 197 ? 3.708 22.210 -3.553 1.00 79.06 197 ASN A N 1
ATOM 1432 C CA . ASN A 1 197 ? 4.288 22.044 -4.877 1.00 79.06 197 ASN A CA 1
ATOM 1433 C C . ASN A 1 197 ? 3.210 22.261 -5.935 1.00 79.06 197 ASN A C 1
ATOM 1435 O O . ASN A 1 197 ? 2.291 21.454 -6.072 1.00 79.06 197 ASN A O 1
ATOM 1439 N N . SER A 1 198 ? 3.336 23.336 -6.716 1.00 81.62 198 SER A N 1
ATOM 1440 C CA . SER A 1 198 ? 2.433 23.571 -7.844 1.00 81.62 198 SER A CA 1
ATOM 1441 C C . SER A 1 198 ? 2.464 22.398 -8.830 1.00 81.62 198 SER A C 1
ATOM 1443 O O . SER A 1 198 ? 3.535 21.870 -9.129 1.00 81.62 198 SER A O 1
ATOM 1445 N N . ASN A 1 199 ? 1.292 22.047 -9.372 1.00 83.44 199 ASN A N 1
ATOM 1446 C CA . ASN A 1 199 ? 1.106 20.993 -10.376 1.00 83.44 199 ASN A CA 1
ATOM 1447 C C . ASN A 1 199 ? 1.625 19.617 -9.918 1.00 83.44 199 ASN A C 1
ATOM 1449 O O . ASN A 1 199 ? 2.345 18.955 -10.660 1.00 83.44 199 ASN A O 1
ATOM 1453 N N . ASN A 1 200 ? 1.292 19.200 -8.695 1.00 89.44 200 ASN A N 1
ATOM 1454 C CA . ASN A 1 200 ? 1.651 17.883 -8.148 1.00 89.44 200 ASN A CA 1
ATOM 1455 C C . ASN A 1 200 ? 0.421 17.113 -7.625 1.00 89.44 200 ASN A C 1
ATOM 1457 O O . ASN A 1 200 ? 0.549 16.154 -6.860 1.00 89.44 200 ASN A O 1
ATOM 1461 N N . ASP A 1 201 ? -0.777 17.539 -8.035 1.00 95.00 201 ASP A N 1
ATOM 1462 C CA . ASP A 1 201 ? -2.019 16.840 -7.730 1.00 95.00 201 ASP A CA 1
ATOM 1463 C C . ASP A 1 201 ? -2.028 15.448 -8.369 1.00 95.00 201 ASP A C 1
ATOM 1465 O O . ASP A 1 201 ? -1.486 15.223 -9.453 1.00 95.00 201 ASP A O 1
ATOM 1469 N N . LEU A 1 202 ? -2.685 14.503 -7.708 1.00 97.19 202 LEU A N 1
ATOM 1470 C CA . LEU A 1 202 ? -2.777 13.118 -8.150 1.00 97.19 202 LEU A CA 1
ATOM 1471 C C . LEU A 1 202 ? -4.221 12.644 -8.060 1.00 97.19 202 LEU A C 1
ATOM 1473 O O . LEU A 1 202 ? -4.859 12.760 -7.018 1.00 97.19 202 LEU A O 1
ATOM 1477 N N . VAL A 1 203 ? -4.731 12.076 -9.145 1.00 98.31 203 VAL A N 1
ATOM 1478 C CA . VAL A 1 203 ? -6.042 11.426 -9.197 1.00 98.31 203 VAL A CA 1
ATOM 1479 C C . VAL A 1 203 ? -5.885 9.986 -9.655 1.00 98.31 203 VAL A C 1
ATOM 1481 O O . VAL A 1 203 ? -5.051 9.685 -10.506 1.00 98.31 203 VAL A O 1
ATOM 1484 N N . GLY A 1 204 ? -6.719 9.092 -9.138 1.00 98.38 204 GLY A N 1
ATOM 1485 C CA . GLY A 1 204 ? -6.743 7.729 -9.637 1.00 98.38 204 GLY A CA 1
ATOM 1486 C C . GLY A 1 204 ? -7.999 6.959 -9.272 1.00 98.38 204 GLY A C 1
ATOM 1487 O O . GLY A 1 204 ? -8.811 7.370 -8.434 1.00 98.38 204 GLY A O 1
ATOM 1488 N N . ALA A 1 205 ? -8.145 5.817 -9.932 1.00 98.62 205 ALA A N 1
ATOM 1489 C CA . ALA A 1 205 ? -9.248 4.894 -9.744 1.00 98.62 205 ALA A CA 1
ATOM 1490 C C . ALA A 1 205 ? -8.760 3.443 -9.803 1.00 98.62 205 ALA A C 1
ATOM 1492 O O . ALA A 1 205 ? -7.880 3.104 -10.591 1.00 98.62 205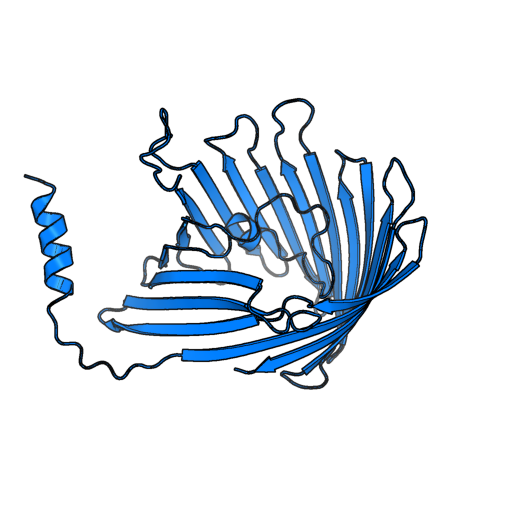 ALA A O 1
ATOM 1493 N N . THR A 1 206 ? -9.380 2.575 -9.004 1.00 98.56 206 THR A N 1
ATOM 1494 C CA . THR A 1 206 ? -9.196 1.119 -9.058 1.00 98.56 206 THR A CA 1
ATOM 1495 C C . THR A 1 206 ? -10.546 0.433 -9.169 1.00 98.56 206 THR A C 1
ATOM 1497 O O . THR A 1 206 ? -11.429 0.687 -8.358 1.00 98.56 206 THR A O 1
ATOM 1500 N N . LEU A 1 207 ? -10.702 -0.493 -10.107 1.00 98.69 207 LEU A N 1
ATOM 1501 C CA . LEU A 1 207 ? -11.826 -1.418 -10.171 1.00 98.69 207 LEU A CA 1
ATOM 1502 C C . LEU A 1 207 ? -11.341 -2.833 -9.853 1.00 98.69 207 LEU A C 1
ATOM 1504 O O . LEU A 1 207 ? -10.513 -3.384 -10.574 1.00 98.69 207 LEU A O 1
ATOM 1508 N N . ALA A 1 208 ? -11.891 -3.437 -8.803 1.00 98.56 208 ALA A N 1
ATOM 1509 C CA . ALA A 1 208 ? -11.738 -4.854 -8.505 1.00 98.56 208 ALA A CA 1
ATOM 1510 C C . ALA A 1 208 ? -13.014 -5.609 -8.902 1.00 98.56 208 ALA A C 1
ATOM 1512 O O . ALA A 1 208 ? -14.108 -5.217 -8.504 1.00 98.56 208 ALA A O 1
ATOM 1513 N N . LEU A 1 209 ? -12.881 -6.698 -9.658 1.00 98.56 209 LEU A N 1
ATOM 1514 C CA . LEU A 1 209 ? -13.977 -7.575 -10.073 1.00 98.56 209 LEU A CA 1
ATOM 1515 C C . LEU A 1 209 ? -13.734 -8.992 -9.554 1.00 98.56 209 LEU A C 1
ATOM 1517 O O . LEU A 1 209 ? -12.768 -9.646 -9.952 1.00 98.56 209 LEU A O 1
ATOM 1521 N N . ALA A 1 210 ? -14.603 -9.474 -8.668 1.00 98.12 210 ALA A N 1
ATOM 1522 C CA . ALA A 1 210 ? -14.517 -10.802 -8.075 1.00 98.12 210 ALA A CA 1
ATOM 1523 C C . ALA A 1 210 ? -15.357 -11.839 -8.841 1.00 98.12 210 ALA A C 1
ATOM 1525 O O . ALA A 1 210 ? -16.559 -11.679 -9.034 1.00 98.12 210 ALA A O 1
ATOM 1526 N N . PHE A 1 211 ? -14.732 -12.961 -9.201 1.00 97.38 211 PHE A N 1
ATOM 1527 C CA . PHE A 1 211 ? -15.352 -14.093 -9.893 1.00 97.38 211 PHE A CA 1
ATOM 1528 C C . PHE A 1 211 ? -15.063 -15.383 -9.121 1.00 97.38 211 PHE A C 1
ATOM 1530 O O . PHE A 1 211 ? -14.139 -16.139 -9.434 1.00 97.38 211 PHE A O 1
ATOM 1537 N N . GLY A 1 212 ? -15.824 -15.611 -8.048 1.00 96.81 212 GLY A N 1
ATOM 1538 C CA . GLY A 1 212 ? -15.619 -16.744 -7.146 1.00 96.81 212 GLY A CA 1
ATOM 1539 C C . GLY A 1 212 ? -14.223 -16.725 -6.518 1.00 96.81 212 GLY A C 1
ATOM 1540 O O . GLY A 1 212 ? -13.939 -15.929 -5.629 1.00 96.81 212 GLY A O 1
ATOM 1541 N N . ASN A 1 213 ? -13.344 -17.609 -6.991 1.00 97.88 213 ASN A N 1
ATOM 1542 C CA . ASN A 1 213 ? -11.966 -17.730 -6.510 1.00 97.88 213 ASN A CA 1
ATOM 1543 C C . ASN A 1 213 ? -10.963 -16.814 -7.234 1.00 97.88 213 ASN A C 1
ATOM 1545 O O . ASN A 1 213 ? -9.785 -16.802 -6.862 1.00 97.88 213 ASN A O 1
ATOM 1549 N N . ALA A 1 214 ? -11.399 -16.087 -8.264 1.00 98.44 214 ALA A N 1
ATOM 1550 C CA . ALA A 1 214 ? -10.584 -15.137 -9.007 1.00 98.44 214 ALA A CA 1
ATOM 1551 C C . ALA A 1 214 ? -10.954 -13.685 -8.671 1.00 98.44 214 ALA A C 1
ATOM 1553 O O . ALA A 1 214 ? -12.094 -13.379 -8.322 1.00 98.44 214 ALA A O 1
ATOM 1554 N N . THR A 1 215 ? -9.997 -12.775 -8.810 1.00 98.62 215 THR A N 1
ATOM 1555 C CA . THR A 1 215 ? -10.216 -11.328 -8.772 1.00 98.62 215 THR A CA 1
ATOM 1556 C C . THR A 1 215 ? -9.356 -10.674 -9.844 1.00 98.62 215 THR A C 1
ATOM 1558 O O . THR A 1 215 ? -8.172 -10.995 -9.941 1.00 98.62 215 THR A O 1
ATOM 1561 N N . LEU A 1 216 ? -9.945 -9.787 -10.642 1.00 98.56 216 LEU A N 1
ATOM 1562 C CA . LEU A 1 216 ? -9.226 -8.910 -11.567 1.00 98.56 216 LEU A CA 1
ATOM 1563 C C . LEU A 1 216 ? -9.211 -7.494 -11.000 1.00 98.56 216 LEU A C 1
ATOM 1565 O O . LEU A 1 216 ? -10.244 -7.012 -10.546 1.00 98.56 216 LEU A O 1
ATOM 1569 N N . PHE A 1 217 ? -8.059 -6.843 -11.048 1.00 98.50 217 PHE A N 1
ATOM 1570 C CA . PHE A 1 217 ? -7.857 -5.460 -10.648 1.00 98.50 217 PHE A CA 1
ATOM 1571 C C . PHE A 1 217 ? -7.446 -4.648 -11.871 1.00 98.50 217 PHE A C 1
ATOM 1573 O O . PHE A 1 217 ? -6.532 -5.047 -12.590 1.00 98.50 217 PHE A O 1
ATOM 1580 N N . PHE A 1 218 ? -8.103 -3.513 -12.072 1.00 98.38 218 PHE A N 1
ATOM 1581 C CA . PHE A 1 218 ? -7.747 -2.494 -13.052 1.00 98.38 218 PHE A CA 1
ATOM 1582 C C . PHE A 1 218 ? -7.485 -1.209 -12.284 1.00 98.38 218 PHE A C 1
ATOM 1584 O O . PHE A 1 218 ? -8.385 -0.734 -11.598 1.00 98.38 218 PHE A O 1
ATOM 1591 N N . ASN A 1 219 ? -6.283 -0.660 -12.364 1.00 98.31 219 ASN A N 1
ATOM 1592 C CA . ASN A 1 219 ? -5.951 0.618 -11.746 1.00 98.31 219 ASN A CA 1
ATOM 1593 C C . ASN A 1 219 ? -5.427 1.587 -12.806 1.00 98.31 219 ASN A C 1
ATOM 1595 O O . ASN A 1 219 ? -4.760 1.171 -13.753 1.00 98.31 219 ASN A O 1
ATOM 1599 N N . GLY A 1 220 ? -5.774 2.860 -12.647 1.00 97.88 220 GLY A N 1
ATOM 1600 C CA . GLY A 1 220 ? -5.246 3.957 -13.441 1.00 97.88 220 GLY A CA 1
ATOM 1601 C C . GLY A 1 220 ? -5.034 5.187 -12.569 1.00 97.88 220 GLY A C 1
ATOM 1602 O O . GLY A 1 220 ? -5.907 5.534 -11.767 1.00 97.88 220 GLY A O 1
ATOM 1603 N N . GLU A 1 221 ? -3.897 5.848 -12.741 1.00 98.12 221 GLU A N 1
ATOM 1604 C CA . GLU A 1 221 ? -3.524 7.064 -12.019 1.00 98.12 221 GLU A CA 1
ATOM 1605 C C . GLU A 1 221 ? -3.033 8.137 -12.998 1.00 98.12 221 GLU A C 1
ATOM 1607 O O . GLU A 1 221 ? -2.484 7.813 -14.048 1.00 98.12 221 GLU A O 1
ATOM 1612 N N . SER A 1 222 ? -3.239 9.411 -12.658 1.00 97.31 222 SER A N 1
ATOM 1613 C CA . SER A 1 222 ? -2.700 10.575 -13.369 1.00 97.31 222 SER A CA 1
ATOM 1614 C C . SER A 1 222 ? -2.135 11.548 -12.345 1.00 97.31 222 SER A C 1
ATOM 1616 O O . SER A 1 222 ? -2.879 12.081 -11.514 1.00 97.31 222 SER A O 1
ATOM 1618 N N . LYS A 1 223 ? -0.824 11.763 -12.391 1.00 96.19 223 LYS A N 1
ATOM 1619 C CA . LYS A 1 223 ? -0.103 12.697 -11.532 1.00 96.19 223 LYS A CA 1
ATOM 1620 C C . LYS A 1 223 ? 0.316 13.914 -12.340 1.00 96.19 223 LYS A C 1
ATOM 1622 O O . LYS A 1 223 ? 1.058 13.778 -13.311 1.00 96.19 223 LYS A O 1
ATOM 1627 N N . GLN A 1 224 ? -0.124 15.091 -11.919 1.00 94.44 224 GLN A N 1
ATOM 1628 C CA . GLN A 1 224 ? 0.316 16.342 -12.519 1.00 94.44 224 GLN A CA 1
ATOM 1629 C C . GLN A 1 224 ? 1.822 16.534 -12.344 1.00 94.44 224 GLN A C 1
ATOM 1631 O O . GLN A 1 224 ? 2.419 16.059 -11.374 1.00 94.44 224 GLN A O 1
ATOM 1636 N N . GLN A 1 225 ? 2.419 17.242 -13.300 1.00 86.25 225 GLN A N 1
ATOM 1637 C CA . GLN A 1 225 ? 3.825 17.626 -13.274 1.00 86.25 225 GLN A CA 1
ATOM 1638 C C . GLN A 1 225 ? 3.978 19.131 -13.488 1.00 86.25 225 GLN A C 1
ATOM 1640 O O . GLN A 1 225 ? 3.282 19.741 -14.299 1.00 86.25 225 GLN A O 1
ATOM 1645 N N . ALA A 1 226 ? 4.955 19.729 -12.799 1.00 76.50 226 ALA A N 1
ATOM 1646 C CA . ALA A 1 226 ? 5.279 21.153 -12.920 1.00 76.50 226 ALA A CA 1
ATOM 1647 C C . ALA A 1 226 ? 5.659 21.581 -14.345 1.00 76.50 226 ALA A C 1
ATOM 1649 O O . ALA A 1 226 ? 5.340 22.698 -14.750 1.00 76.50 226 ALA A O 1
ATOM 1650 N N . VAL A 1 227 ? 6.325 20.701 -15.099 1.00 72.12 227 VAL A N 1
ATOM 1651 C CA . VAL A 1 227 ? 6.752 20.927 -16.484 1.00 72.12 227 VAL A CA 1
ATOM 1652 C C . VAL A 1 227 ? 6.584 19.624 -17.264 1.00 72.12 227 VAL A C 1
ATOM 1654 O O . VAL A 1 227 ? 7.160 18.609 -16.880 1.00 72.12 227 VAL A O 1
ATOM 1657 N N . GLY A 1 228 ? 5.837 19.654 -18.370 1.00 73.00 228 GLY A N 1
ATOM 1658 C CA . GLY A 1 228 ? 5.580 18.481 -19.215 1.00 73.00 228 GLY A CA 1
ATOM 1659 C C . GLY A 1 228 ? 4.124 18.016 -19.168 1.00 73.00 228 GLY A C 1
ATOM 1660 O O . GLY A 1 228 ? 3.236 18.786 -18.813 1.00 73.00 228 GLY A O 1
ATOM 1661 N N . SER A 1 229 ? 3.881 16.773 -19.589 1.00 85.50 229 SER A N 1
ATOM 1662 C CA . SER A 1 229 ? 2.569 16.122 -19.458 1.00 85.50 229 SER A CA 1
ATOM 1663 C C . SER A 1 229 ? 2.465 15.396 -18.115 1.00 85.50 229 SER A C 1
ATOM 1665 O O . SER A 1 229 ? 3.488 15.045 -17.527 1.00 85.50 229 SER A O 1
ATOM 1667 N N . ASP A 1 230 ? 1.238 15.160 -17.652 1.00 92.75 230 ASP A N 1
ATOM 1668 C CA . ASP A 1 230 ? 0.964 14.310 -16.491 1.00 92.75 230 ASP A CA 1
ATOM 1669 C C . ASP A 1 230 ? 1.608 12.924 -16.649 1.00 92.75 230 ASP A C 1
ATOM 1671 O O . ASP A 1 230 ? 1.614 12.369 -17.748 1.00 92.75 230 ASP A O 1
ATOM 1675 N N . ILE A 1 231 ? 2.080 12.351 -15.541 1.00 93.75 231 ILE A N 1
ATOM 1676 C CA . ILE A 1 231 ? 2.481 10.943 -15.472 1.00 93.75 231 ILE A CA 1
ATOM 1677 C C . ILE A 1 231 ? 1.217 10.104 -15.344 1.00 93.75 231 ILE A C 1
ATOM 1679 O O . ILE A 1 231 ? 0.473 10.265 -14.374 1.00 93.75 231 ILE A O 1
ATOM 1683 N N . LYS A 1 232 ? 1.003 9.166 -16.259 1.00 95.88 232 LYS A N 1
ATOM 1684 C CA . LYS A 1 232 ? -0.085 8.196 -16.196 1.00 95.88 232 LYS A CA 1
ATOM 1685 C C . LYS A 1 232 ? 0.453 6.794 -16.046 1.00 95.88 232 LYS A C 1
ATOM 1687 O O . LYS A 1 232 ? 1.348 6.348 -16.768 1.00 95.88 232 LYS A O 1
ATOM 1692 N N . THR A 1 233 ? -0.151 6.079 -15.112 1.00 96.75 233 THR A N 1
ATOM 1693 C CA . THR A 1 233 ? 0.189 4.689 -14.839 1.00 96.75 233 THR A CA 1
ATOM 1694 C C . THR A 1 233 ? -1.055 3.836 -14.881 1.00 96.75 233 THR A C 1
ATOM 1696 O O . THR A 1 233 ? -2.146 4.277 -14.514 1.00 96.75 233 THR A O 1
ATOM 1699 N N . TYR A 1 234 ? -0.895 2.617 -15.384 1.00 96.69 234 TYR A N 1
ATOM 1700 C CA . TYR A 1 234 ? -1.982 1.660 -15.522 1.00 96.69 234 TYR A CA 1
ATOM 1701 C C . TYR A 1 234 ? -1.525 0.298 -15.032 1.00 96.69 234 TYR A C 1
ATOM 1703 O O . TYR A 1 234 ? -0.405 -0.118 -15.320 1.00 96.69 234 TYR A O 1
ATOM 1711 N N . HIS A 1 235 ? -2.411 -0.411 -14.334 1.00 97.44 235 HIS A N 1
ATOM 1712 C CA . HIS A 1 235 ? -2.158 -1.759 -13.836 1.00 97.44 235 HIS A CA 1
ATOM 1713 C C . HIS A 1 235 ? -3.336 -2.667 -14.154 1.00 97.44 235 HIS A C 1
ATOM 1715 O O . HIS A 1 235 ? -4.489 -2.328 -13.877 1.00 97.44 235 HIS A O 1
ATOM 1721 N N . VAL A 1 236 ? -3.039 -3.860 -14.663 1.00 97.69 236 VAL A N 1
ATOM 1722 C CA . VAL A 1 236 ? -3.997 -4.959 -14.777 1.00 97.69 236 VAL A CA 1
ATOM 1723 C C . VAL A 1 236 ? -3.425 -6.153 -14.042 1.00 97.69 236 VAL A C 1
ATOM 1725 O O . VAL A 1 236 ? -2.403 -6.702 -14.444 1.00 97.69 236 VAL A O 1
ATOM 1728 N N . VAL A 1 237 ? -4.077 -6.563 -12.955 1.00 97.94 237 VAL A N 1
ATOM 1729 C CA . VAL A 1 237 ? -3.588 -7.648 -12.098 1.00 97.94 237 VAL A CA 1
ATOM 1730 C C . VAL A 1 237 ? -4.682 -8.678 -11.874 1.00 97.94 237 VAL A C 1
ATOM 1732 O O . VAL A 1 237 ? -5.783 -8.360 -11.438 1.00 97.94 237 VAL A O 1
ATOM 1735 N N . GLY A 1 238 ? -4.380 -9.940 -12.151 1.00 98.00 238 GLY A N 1
ATOM 1736 C CA . GLY A 1 238 ? -5.230 -11.076 -11.837 1.00 98.00 238 GLY A CA 1
ATOM 1737 C C . GLY A 1 238 ? -4.720 -11.831 -10.619 1.00 98.00 238 GLY A C 1
ATOM 1738 O O . GLY A 1 238 ? -3.525 -12.084 -10.475 1.00 98.00 238 GLY A O 1
ATOM 1739 N N . GLN A 1 239 ? -5.639 -12.248 -9.754 1.00 97.94 239 GLN A N 1
ATOM 1740 C CA . GLN A 1 239 ? -5.361 -13.125 -8.626 1.00 97.94 239 GLN A CA 1
ATOM 1741 C C . GLN A 1 239 ? -6.335 -14.300 -8.632 1.00 97.94 239 GLN A C 1
ATOM 1743 O O . GLN A 1 239 ? -7.542 -14.102 -8.687 1.00 97.94 239 GLN A O 1
ATOM 1748 N N . PHE A 1 240 ? -5.828 -15.523 -8.490 1.00 98.44 240 PHE A N 1
ATOM 1749 C CA . PHE A 1 240 ? -6.642 -16.732 -8.382 1.00 98.44 240 PHE A CA 1
ATOM 1750 C C . PHE A 1 240 ? -6.253 -17.547 -7.152 1.00 98.44 240 PHE A C 1
ATOM 1752 O O . PHE A 1 240 ? -5.074 -17.796 -6.899 1.00 98.44 240 PHE A O 1
ATOM 1759 N N . LYS A 1 241 ? -7.239 -17.982 -6.368 1.00 98.50 241 LYS A N 1
ATOM 1760 C CA . LYS A 1 241 ? -7.030 -18.795 -5.168 1.00 98.50 241 LYS A CA 1
ATOM 1761 C C . LYS A 1 241 ? -7.504 -20.231 -5.390 1.00 98.50 241 LYS A C 1
ATOM 1763 O O . LYS A 1 241 ? -8.684 -20.470 -5.604 1.00 98.50 241 LYS A O 1
ATOM 1768 N N . SER A 1 242 ? -6.607 -21.196 -5.210 1.00 98.31 242 SER A N 1
ATOM 1769 C CA . SER A 1 242 ? -6.937 -22.625 -5.182 1.00 98.31 242 SER A CA 1
ATOM 1770 C C . SER A 1 242 ? -6.499 -23.230 -3.849 1.00 98.31 242 SER A C 1
ATOM 1772 O O . SER A 1 242 ? -5.308 -23.369 -3.561 1.00 98.31 242 SER A O 1
ATOM 1774 N N . GLY A 1 243 ? -7.469 -23.527 -2.979 1.00 97.44 243 GLY A N 1
ATOM 1775 C CA . GLY A 1 243 ? -7.210 -24.020 -1.625 1.00 97.44 243 GLY A CA 1
ATOM 1776 C C . GLY A 1 243 ? -6.328 -23.065 -0.806 1.00 97.44 243 GLY A C 1
ATOM 1777 O O . GLY A 1 243 ? -6.716 -21.930 -0.508 1.00 97.44 243 GLY A O 1
ATOM 1778 N N . LYS A 1 244 ? -5.138 -23.540 -0.414 1.00 98.12 244 LYS A N 1
ATOM 1779 C CA . LYS A 1 244 ? -4.127 -22.767 0.335 1.00 98.12 244 LYS A CA 1
ATOM 1780 C C . LYS A 1 244 ? -3.146 -22.000 -0.562 1.00 98.12 244 LYS A C 1
ATOM 1782 O O . LYS A 1 244 ? -2.329 -21.244 -0.033 1.00 98.12 244 LYS A O 1
ATOM 1787 N N . THR A 1 245 ? -3.235 -22.184 -1.877 1.00 98.75 245 THR A N 1
ATOM 1788 C CA . THR A 1 245 ? -2.362 -21.557 -2.870 1.00 98.75 245 THR A CA 1
ATOM 1789 C C . THR A 1 245 ? -3.057 -20.374 -3.522 1.00 98.75 245 THR A C 1
ATOM 1791 O O . THR A 1 245 ? -4.264 -20.393 -3.776 1.00 98.75 245 THR A O 1
ATOM 1794 N N . ARG A 1 246 ? -2.285 -19.337 -3.815 1.00 98.50 246 ARG A N 1
ATOM 1795 C CA . ARG A 1 246 ? -2.718 -18.166 -4.559 1.00 98.50 246 ARG A CA 1
ATOM 1796 C C . ARG A 1 246 ? -1.738 -17.901 -5.688 1.00 98.50 246 ARG A C 1
ATOM 1798 O O . ARG A 1 246 ? -0.542 -17.810 -5.437 1.00 98.50 246 ARG A O 1
ATOM 1805 N N . PHE A 1 247 ? -2.275 -17.740 -6.884 1.00 98.56 247 PHE A N 1
ATOM 1806 C CA . PHE A 1 247 ? -1.563 -17.387 -8.102 1.00 98.56 247 PHE A CA 1
ATOM 1807 C C . PHE A 1 247 ? -1.876 -15.940 -8.463 1.00 98.56 247 PHE A C 1
ATOM 1809 O O . PHE A 1 247 ? -2.984 -15.464 -8.199 1.00 98.56 247 PHE A O 1
ATOM 1816 N N . ARG A 1 248 ? -0.895 -15.245 -9.026 1.00 98.06 248 ARG A N 1
ATOM 1817 C CA . ARG A 1 248 ? -0.970 -13.840 -9.416 1.00 98.06 248 ARG A CA 1
ATOM 1818 C C . ARG A 1 248 ? -0.245 -13.646 -10.736 1.00 98.06 248 ARG A C 1
ATOM 1820 O O . ARG A 1 248 ? 0.799 -14.262 -10.946 1.00 98.06 248 ARG A O 1
ATOM 1827 N N . ALA A 1 249 ? -0.800 -12.798 -11.581 1.00 97.56 249 ALA A N 1
ATOM 1828 C CA . ALA A 1 249 ? -0.156 -12.317 -12.789 1.00 97.56 249 ALA A CA 1
ATOM 1829 C C . ALA A 1 249 ? -0.568 -10.865 -13.001 1.00 97.56 249 ALA A C 1
ATOM 1831 O O . ALA A 1 249 ? -1.720 -10.520 -12.732 1.00 97.56 249 ALA A O 1
ATOM 1832 N N . GLY A 1 250 ? 0.339 -10.019 -13.464 1.00 96.50 250 GLY A N 1
ATOM 1833 C CA . GLY A 1 250 ? 0.038 -8.611 -13.649 1.00 96.50 250 GLY A CA 1
ATOM 1834 C C . GLY A 1 250 ? 0.917 -7.955 -14.689 1.00 96.50 250 GLY A C 1
ATOM 1835 O O . GLY A 1 250 ? 2.036 -8.398 -14.938 1.00 96.50 250 GLY A O 1
ATOM 1836 N N . PHE A 1 251 ? 0.373 -6.901 -15.277 1.00 96.19 251 PHE A N 1
ATOM 1837 C CA . PHE A 1 251 ? 1.054 -6.024 -16.209 1.00 96.19 251 PHE A CA 1
ATOM 1838 C C . PHE A 1 251 ? 0.842 -4.575 -15.776 1.00 96.19 251 PHE A C 1
ATOM 1840 O O . PHE A 1 251 ? -0.259 -4.223 -15.338 1.00 96.19 251 PHE A O 1
ATOM 1847 N N . SER A 1 252 ? 1.887 -3.763 -15.891 1.00 95.88 252 SER A N 1
ATOM 1848 C CA . SER A 1 252 ? 1.873 -2.357 -15.501 1.00 95.88 252 SER A CA 1
ATOM 1849 C C . SER A 1 252 ? 2.601 -1.502 -16.528 1.00 95.88 252 SER A C 1
ATOM 1851 O O . SER A 1 252 ? 3.602 -1.953 -17.073 1.00 95.88 252 SER A O 1
ATOM 1853 N N . THR A 1 253 ? 2.150 -0.269 -16.741 1.00 95.38 253 THR A N 1
ATOM 1854 C CA . THR A 1 253 ? 2.809 0.690 -17.642 1.00 95.38 253 THR A CA 1
ATOM 1855 C C . THR A 1 253 ? 2.990 2.041 -16.969 1.00 95.38 253 THR A C 1
ATOM 1857 O O . THR A 1 253 ? 2.138 2.450 -16.175 1.00 95.38 253 THR A O 1
ATOM 1860 N N . ASN A 1 254 ? 4.034 2.767 -17.354 1.00 93.88 254 ASN A N 1
ATOM 1861 C CA . ASN A 1 254 ? 4.263 4.162 -16.991 1.00 93.88 254 ASN A CA 1
ATOM 1862 C C . ASN A 1 254 ? 4.564 4.982 -18.248 1.00 93.88 254 ASN A C 1
ATOM 1864 O O . ASN A 1 254 ? 5.606 4.793 -18.872 1.00 93.88 254 ASN A O 1
ATOM 1868 N N . ASP A 1 255 ? 3.666 5.894 -18.622 1.00 90.56 255 ASP A N 1
ATOM 1869 C CA . ASP A 1 255 ? 3.788 6.650 -19.876 1.00 90.56 255 ASP A CA 1
ATOM 1870 C C . ASP A 1 255 ? 4.892 7.722 -19.854 1.00 90.56 255 ASP A C 1
ATOM 1872 O O . ASP A 1 255 ? 5.405 8.110 -20.903 1.00 90.56 255 ASP A O 1
ATOM 1876 N N . ASN A 1 256 ? 5.318 8.166 -18.670 1.00 86.75 256 ASN A N 1
ATOM 1877 C CA . ASN A 1 256 ? 6.344 9.192 -18.534 1.00 86.75 256 ASN A CA 1
ATOM 1878 C C . ASN A 1 256 ? 7.732 8.641 -18.869 1.00 86.75 256 ASN A C 1
ATOM 1880 O O . ASN A 1 256 ? 8.530 9.311 -19.523 1.00 86.75 256 ASN A O 1
ATOM 1884 N N . THR A 1 257 ? 8.028 7.417 -18.433 1.00 84.94 257 THR A N 1
ATOM 1885 C CA . THR A 1 257 ? 9.270 6.723 -18.801 1.00 84.94 257 THR A CA 1
ATOM 1886 C C . THR A 1 257 ? 9.102 5.829 -20.032 1.00 84.94 257 THR A C 1
ATOM 1888 O O . THR A 1 257 ? 10.097 5.481 -20.666 1.00 84.94 257 THR A O 1
ATOM 1891 N N . ASN A 1 258 ? 7.855 5.573 -20.451 1.00 86.38 258 ASN A N 1
ATOM 1892 C CA . ASN A 1 258 ? 7.475 4.547 -21.426 1.00 86.38 258 ASN A CA 1
ATOM 1893 C C . ASN A 1 258 ? 7.971 3.153 -21.001 1.00 86.38 258 ASN A C 1
ATOM 1895 O O . ASN A 1 258 ? 8.441 2.372 -21.827 1.00 86.38 258 ASN A O 1
ATOM 1899 N N . ASP A 1 259 ? 7.895 2.868 -19.700 1.00 91.56 259 ASP A N 1
ATOM 1900 C CA . ASP A 1 259 ? 8.333 1.597 -19.134 1.00 91.56 259 ASP A CA 1
ATOM 1901 C C . ASP A 1 259 ? 7.147 0.653 -18.947 1.00 91.56 259 ASP A C 1
ATOM 1903 O O . ASP A 1 259 ? 6.086 1.051 -18.453 1.00 91.56 259 ASP A O 1
ATOM 1907 N N . ASP A 1 260 ? 7.384 -0.617 -19.254 1.00 94.19 260 ASP A N 1
ATOM 1908 C CA . ASP A 1 260 ? 6.445 -1.707 -19.036 1.00 94.19 260 ASP A CA 1
ATOM 1909 C C . ASP A 1 260 ? 6.975 -2.661 -17.968 1.00 94.19 260 ASP A C 1
ATOM 1911 O O . ASP A 1 260 ? 8.182 -2.884 -17.842 1.00 94.19 260 ASP A O 1
ATOM 1915 N N . ALA A 1 261 ? 6.065 -3.279 -17.224 1.00 94.44 261 ALA A N 1
ATOM 1916 C CA . ALA A 1 261 ? 6.405 -4.293 -16.246 1.00 94.44 261 ALA A CA 1
ATOM 1917 C C . ALA A 1 261 ? 5.464 -5.488 -16.287 1.00 94.44 261 ALA A C 1
ATOM 1919 O O . ALA A 1 261 ? 4.247 -5.347 -16.419 1.00 94.44 261 ALA A O 1
ATOM 1920 N N . PHE A 1 262 ? 6.034 -6.674 -16.099 1.00 94.88 262 PHE A N 1
ATOM 1921 C CA . PHE A 1 262 ? 5.309 -7.928 -15.985 1.00 94.88 262 PHE A CA 1
ATOM 1922 C C . PHE A 1 262 ? 5.691 -8.666 -14.707 1.00 94.88 262 PHE A C 1
ATOM 1924 O O . PHE A 1 262 ? 6.870 -8.821 -14.384 1.00 94.88 262 PHE A O 1
ATOM 1931 N N . GLN A 1 263 ? 4.679 -9.181 -14.010 1.00 96.50 263 GLN A N 1
ATOM 1932 C CA . GLN A 1 263 ? 4.849 -9.880 -12.744 1.00 96.50 263 GLN A CA 1
ATOM 1933 C C . GLN A 1 263 ? 4.078 -11.197 -12.715 1.00 96.50 263 GLN A C 1
ATOM 1935 O O . GLN A 1 263 ? 2.928 -11.279 -13.147 1.00 96.50 263 GLN A O 1
ATOM 1940 N N . LEU A 1 264 ? 4.694 -12.224 -12.131 1.00 97.50 264 LEU A N 1
ATOM 1941 C CA . LEU A 1 264 ? 4.083 -13.512 -11.811 1.00 97.50 264 LEU A CA 1
ATOM 1942 C C . LEU A 1 264 ? 4.352 -13.862 -10.356 1.00 97.50 264 LEU A C 1
ATOM 1944 O O . LEU A 1 264 ? 5.441 -13.634 -9.839 1.00 97.50 264 LEU A O 1
ATOM 1948 N N . GLY A 1 265 ? 3.382 -14.482 -9.693 1.00 97.88 265 GLY A N 1
ATOM 1949 C CA . GLY A 1 265 ? 3.547 -14.868 -8.300 1.00 97.88 265 GLY A CA 1
ATOM 1950 C C . GLY A 1 265 ? 2.747 -16.088 -7.895 1.00 97.88 265 GLY A C 1
ATOM 1951 O O . GLY A 1 265 ? 1.586 -16.249 -8.267 1.00 97.88 265 GLY A O 1
ATOM 1952 N N . VAL A 1 266 ? 3.344 -16.912 -7.041 1.00 98.56 266 VAL A N 1
ATOM 1953 C CA . VAL A 1 266 ? 2.660 -17.972 -6.306 1.00 98.56 266 VAL A CA 1
ATOM 1954 C C . VAL A 1 266 ? 2.963 -17.845 -4.817 1.00 98.56 266 VAL A C 1
ATOM 1956 O O . VAL A 1 266 ? 4.111 -17.736 -4.406 1.00 98.56 266 VAL A O 1
ATOM 1959 N N . GLU A 1 267 ? 1.925 -17.864 -3.987 1.00 98.44 267 GLU A N 1
ATOM 1960 C CA . GLU A 1 267 ? 2.028 -17.928 -2.526 1.00 98.44 267 GLU A CA 1
ATOM 1961 C C . GLU A 1 267 ? 1.285 -19.162 -2.028 1.00 98.44 267 GLU A C 1
ATOM 1963 O O . GLU A 1 267 ? 0.135 -19.395 -2.402 1.00 98.44 267 GLU A O 1
ATOM 1968 N N . HIS A 1 268 ? 1.906 -19.923 -1.132 1.00 98.50 268 HIS A N 1
ATOM 1969 C CA . HIS A 1 268 ? 1.282 -21.068 -0.485 1.00 98.50 268 HIS A CA 1
ATOM 1970 C C . HIS A 1 268 ? 1.313 -20.921 1.03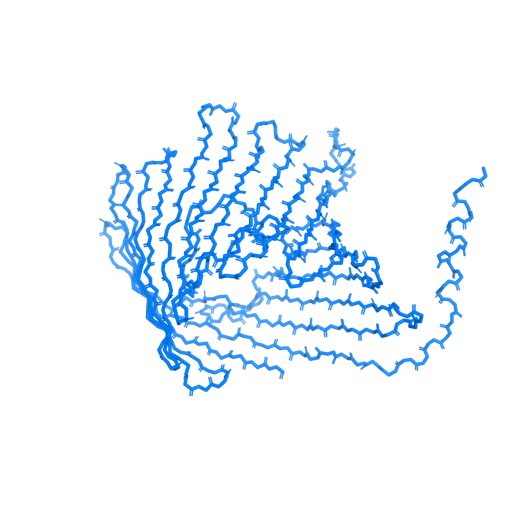7 1.00 98.50 268 HIS A C 1
ATOM 1972 O O . HIS A 1 268 ? 2.360 -20.700 1.650 1.00 98.50 268 HIS A O 1
ATOM 1978 N N . LYS A 1 269 ? 0.148 -21.071 1.672 1.00 98.06 269 LYS A N 1
ATOM 1979 C CA . LYS A 1 269 ? 0.031 -21.078 3.135 1.00 98.06 269 LYS A CA 1
ATOM 1980 C C . LYS A 1 269 ? 0.281 -22.483 3.677 1.00 98.06 269 LYS A C 1
ATOM 1982 O O . LYS A 1 269 ? -0.571 -23.352 3.527 1.00 98.06 269 LYS A O 1
ATOM 1987 N N . LEU A 1 270 ? 1.395 -22.684 4.379 1.00 97.06 270 LEU A N 1
ATOM 1988 C CA . LEU A 1 270 ? 1.675 -23.943 5.080 1.00 97.06 270 LEU A CA 1
ATOM 1989 C C . LEU A 1 270 ? 0.794 -24.072 6.332 1.00 97.06 270 LEU A C 1
ATOM 1991 O O . LEU A 1 270 ? 0.187 -25.114 6.582 1.00 97.06 270 LEU A O 1
ATOM 1995 N N . THR A 1 271 ? 0.642 -22.974 7.076 1.00 94.44 271 THR A N 1
ATOM 1996 C CA . THR A 1 271 ? -0.244 -22.875 8.247 1.00 94.44 271 THR A CA 1
ATOM 1997 C C . THR A 1 271 ? -1.044 -21.569 8.213 1.00 94.44 271 THR A C 1
ATOM 1999 O O . THR A 1 271 ? -0.919 -20.769 7.286 1.00 94.44 271 THR A O 1
ATOM 2002 N N . GLY A 1 272 ? -1.861 -21.306 9.239 1.00 90.94 272 GLY A N 1
ATOM 2003 C CA . GLY A 1 272 ? -2.549 -20.016 9.381 1.00 90.94 272 GLY A CA 1
ATOM 2004 C C . GLY A 1 272 ? -1.608 -18.811 9.544 1.00 90.94 272 GLY A C 1
ATOM 2005 O O . GLY A 1 272 ? -2.026 -17.680 9.304 1.00 90.94 272 GLY A O 1
ATOM 2006 N N . THR A 1 273 ? -0.345 -19.039 9.923 1.00 92.50 273 THR A N 1
ATOM 2007 C CA . THR A 1 273 ? 0.643 -17.986 10.227 1.00 92.50 273 THR A CA 1
ATOM 2008 C C . THR A 1 273 ? 1.950 -18.101 9.449 1.00 92.50 273 THR A C 1
ATOM 2010 O O . THR A 1 273 ? 2.745 -17.167 9.485 1.00 92.50 273 THR A O 1
ATOM 2013 N N . PHE A 1 274 ? 2.185 -19.216 8.755 1.00 96.25 274 PHE A N 1
ATOM 2014 C CA . PHE A 1 274 ? 3.397 -19.453 7.975 1.00 96.25 274 PHE A CA 1
ATOM 2015 C C . PHE A 1 274 ? 3.051 -19.637 6.498 1.00 96.25 274 PHE A C 1
ATOM 2017 O O . PHE A 1 274 ? 2.172 -20.434 6.153 1.00 96.25 274 PHE A O 1
ATOM 2024 N N . ARG A 1 275 ? 3.766 -18.926 5.628 1.00 97.50 275 ARG A N 1
ATOM 2025 C CA . ARG A 1 275 ? 3.613 -19.009 4.173 1.00 97.50 275 ARG A CA 1
ATOM 2026 C C . ARG A 1 275 ? 4.954 -18.912 3.462 1.00 97.50 275 ARG A C 1
ATOM 2028 O O . ARG A 1 275 ? 5.890 -18.313 3.988 1.00 97.50 275 ARG A O 1
ATOM 2035 N N . VAL A 1 276 ? 4.986 -19.455 2.256 1.00 98.56 276 VAL A N 1
ATOM 2036 C CA . VAL A 1 276 ? 6.104 -19.359 1.316 1.00 98.56 276 VAL A CA 1
ATOM 2037 C C . VAL A 1 276 ? 5.615 -18.742 0.011 1.00 98.56 276 VAL A C 1
ATOM 2039 O O . VAL A 1 276 ? 4.425 -18.849 -0.304 1.00 98.56 276 VAL A O 1
ATOM 2042 N N . TRP A 1 277 ? 6.504 -18.101 -0.738 1.00 98.50 277 TRP A N 1
ATOM 2043 C CA . TRP A 1 277 ? 6.189 -17.581 -2.065 1.00 98.50 277 TRP A CA 1
ATOM 2044 C C . TRP A 1 277 ? 7.356 -17.716 -3.038 1.00 98.50 277 TRP A C 1
ATOM 2046 O O . TRP A 1 277 ? 8.515 -17.801 -2.631 1.00 98.50 277 TRP A O 1
ATOM 2056 N N . ALA A 1 278 ? 7.012 -17.706 -4.321 1.00 98.38 278 ALA A N 1
ATOM 2057 C CA . ALA A 1 278 ? 7.921 -17.502 -5.434 1.00 98.38 278 ALA A CA 1
ATOM 2058 C C . ALA A 1 278 ? 7.311 -16.444 -6.359 1.00 98.38 278 ALA A C 1
ATOM 2060 O O . ALA A 1 278 ? 6.142 -16.556 -6.730 1.00 98.38 278 ALA A O 1
ATOM 2061 N N . GLU A 1 279 ? 8.074 -15.413 -6.694 1.00 97.88 279 GLU A N 1
ATOM 2062 C CA . GLU A 1 279 ? 7.635 -14.292 -7.526 1.00 97.88 279 GLU A CA 1
ATOM 2063 C C . GLU A 1 279 ? 8.703 -13.972 -8.575 1.00 97.88 279 GLU A C 1
ATOM 2065 O O . GLU A 1 279 ? 9.898 -14.077 -8.298 1.00 97.88 279 GLU A O 1
ATOM 2070 N N . TYR A 1 280 ? 8.264 -13.625 -9.780 1.00 96.88 280 TYR A N 1
ATOM 2071 C CA . TYR A 1 280 ? 9.091 -13.146 -10.880 1.00 96.88 280 TYR A CA 1
ATOM 2072 C C . TYR A 1 280 ? 8.586 -11.777 -11.316 1.00 96.88 280 TYR A C 1
ATOM 2074 O O . TYR A 1 280 ? 7.380 -11.574 -11.428 1.00 96.88 280 TYR A O 1
ATOM 2082 N N . GLU A 1 281 ? 9.515 -10.874 -11.575 1.00 95.38 281 GLU A N 1
ATOM 2083 C CA . GLU A 1 281 ? 9.274 -9.512 -12.031 1.00 95.38 281 GLU A CA 1
ATOM 2084 C C . GLU A 1 281 ? 10.237 -9.218 -13.177 1.00 95.38 281 GLU A C 1
ATOM 2086 O O . GLU A 1 281 ? 11.412 -9.599 -13.126 1.00 95.38 281 GLU A O 1
ATOM 2091 N N . ASN A 1 282 ? 9.743 -8.542 -14.204 1.00 94.94 282 ASN A N 1
ATOM 2092 C CA . ASN A 1 282 ? 10.538 -7.990 -15.285 1.00 94.94 282 ASN A CA 1
ATOM 2093 C C . ASN A 1 282 ? 10.059 -6.574 -15.579 1.00 94.94 282 ASN A C 1
ATOM 2095 O O . ASN A 1 282 ? 8.862 -6.357 -15.725 1.00 94.94 282 ASN A O 1
ATOM 2099 N N . GLN A 1 283 ? 11.009 -5.650 -15.688 1.00 93.69 283 GLN A N 1
ATOM 2100 C CA . GLN A 1 283 ? 10.773 -4.277 -16.109 1.00 93.69 283 GLN A CA 1
ATOM 2101 C C . GLN A 1 283 ? 11.541 -4.023 -17.399 1.00 93.69 283 GLN A C 1
ATOM 2103 O O . GLN A 1 283 ? 12.759 -4.228 -17.459 1.00 93.69 283 GLN A O 1
ATOM 2108 N N . SER A 1 284 ? 10.829 -3.571 -18.419 1.00 93.25 284 SER A N 1
ATOM 2109 C CA . SER A 1 284 ? 11.357 -3.233 -19.731 1.00 93.25 284 SER A CA 1
ATOM 2110 C C . SER A 1 284 ? 11.233 -1.730 -19.934 1.00 93.25 284 SER A C 1
ATOM 2112 O O . SER A 1 284 ? 10.148 -1.254 -20.265 1.00 93.25 284 SER A O 1
ATOM 2114 N N . PRO A 1 285 ? 12.322 -0.974 -19.715 1.00 90.06 285 PRO A N 1
ATOM 2115 C CA . PRO A 1 285 ? 12.295 0.453 -19.939 1.00 90.06 285 PRO A CA 1
ATOM 2116 C C . PRO A 1 285 ? 12.398 0.787 -21.426 1.00 90.06 285 PRO A C 1
ATOM 2118 O O . PRO A 1 285 ? 12.966 0.017 -22.206 1.00 90.06 285 PRO A O 1
ATOM 2121 N N . ASN A 1 286 ? 11.925 1.970 -21.815 1.00 87.88 286 ASN A N 1
ATOM 2122 C CA . ASN A 1 286 ? 12.056 2.449 -23.197 1.00 87.88 286 ASN A CA 1
ATOM 2123 C C . ASN A 1 286 ? 13.519 2.704 -23.600 1.00 87.88 286 ASN A C 1
ATOM 2125 O O . ASN A 1 286 ? 13.910 2.532 -24.754 1.00 87.88 286 ASN A O 1
ATOM 2129 N N . VAL A 1 287 ? 14.346 3.124 -22.638 1.00 84.69 287 VAL A N 1
ATOM 2130 C CA . VAL A 1 287 ? 15.775 3.383 -22.840 1.00 84.69 287 VAL A CA 1
ATOM 2131 C C . VAL A 1 287 ? 16.587 2.623 -21.798 1.00 84.69 287 VAL A C 1
ATOM 2133 O O . VAL A 1 287 ? 16.388 2.784 -20.597 1.00 84.69 287 VAL A O 1
ATOM 2136 N N . GLY A 1 288 ? 17.566 1.848 -22.264 1.00 87.19 288 GLY A N 1
ATOM 2137 C CA . GLY A 1 288 ? 18.434 1.034 -21.414 1.00 87.19 288 GLY A CA 1
ATOM 2138 C C . GLY A 1 288 ? 18.022 -0.439 -21.381 1.00 87.19 288 GLY A C 1
ATOM 2139 O O . GLY A 1 288 ? 17.101 -0.849 -22.087 1.00 87.19 288 GLY A O 1
ATOM 2140 N N . PRO A 1 289 ? 18.750 -1.277 -20.626 1.00 92.44 289 PRO A N 1
ATOM 2141 C CA . PRO A 1 289 ? 18.470 -2.699 -20.606 1.00 92.44 289 PRO A CA 1
ATOM 2142 C C . PRO A 1 289 ? 17.288 -3.017 -19.683 1.00 92.44 289 PRO A C 1
ATOM 2144 O O . PRO A 1 289 ? 17.079 -2.363 -18.661 1.00 92.44 289 PRO A O 1
ATOM 2147 N N . SER A 1 290 ? 16.541 -4.069 -20.019 1.00 94.12 290 SER A N 1
ATOM 2148 C CA . SER A 1 290 ? 15.519 -4.608 -19.121 1.00 94.12 290 SER A CA 1
ATOM 2149 C C . SER A 1 290 ? 16.144 -5.168 -17.845 1.00 94.12 290 SER A C 1
ATOM 2151 O O . SER A 1 290 ? 17.250 -5.711 -17.860 1.00 94.12 290 SER A O 1
ATOM 2153 N N . THR A 1 291 ? 15.403 -5.073 -16.746 1.00 94.69 291 THR A N 1
ATOM 2154 C CA . THR A 1 291 ? 15.776 -5.670 -15.463 1.00 94.69 291 THR A CA 1
ATOM 2155 C C . THR A 1 291 ? 14.809 -6.788 -15.105 1.00 94.69 291 THR A C 1
ATOM 2157 O O . THR A 1 291 ? 13.674 -6.834 -15.584 1.00 94.69 291 THR A O 1
ATOM 2160 N N . SER A 1 292 ? 15.253 -7.744 -14.298 1.00 95.75 292 SER A N 1
ATOM 2161 C CA . SER A 1 292 ? 14.373 -8.798 -13.800 1.00 95.75 292 SER A CA 1
ATOM 2162 C C . SER A 1 292 ? 14.794 -9.289 -12.427 1.00 95.75 292 SER A C 1
ATOM 2164 O O . SER A 1 292 ? 15.953 -9.158 -12.034 1.00 95.75 292 SER A O 1
ATOM 2166 N N . ALA A 1 293 ? 13.856 -9.877 -11.693 1.00 96.06 293 ALA A N 1
ATOM 2167 C CA . ALA A 1 293 ? 14.139 -10.513 -10.422 1.00 96.06 293 ALA A CA 1
ATOM 2168 C C . ALA A 1 293 ? 13.293 -11.769 -10.214 1.00 96.06 293 ALA A C 1
ATOM 2170 O O . ALA A 1 293 ? 12.086 -11.768 -10.429 1.00 96.06 293 ALA A O 1
ATOM 2171 N N . ILE A 1 294 ? 13.927 -12.827 -9.707 1.00 96.94 294 ILE A N 1
ATOM 2172 C CA . ILE A 1 294 ? 13.251 -13.968 -9.084 1.00 96.94 294 ILE A CA 1
ATOM 2173 C C . ILE A 1 294 ? 13.381 -13.817 -7.570 1.00 96.94 294 ILE A C 1
ATOM 2175 O O . ILE A 1 294 ? 14.476 -13.601 -7.045 1.00 96.94 294 ILE A O 1
ATOM 2179 N N . SER A 1 295 ? 12.266 -13.952 -6.861 1.00 97.56 295 SER A N 1
ATOM 2180 C CA . SER A 1 295 ? 12.179 -13.843 -5.409 1.00 97.56 295 SER A CA 1
ATOM 2181 C C . SER A 1 295 ? 11.567 -15.102 -4.812 1.00 97.56 295 SER A C 1
ATOM 2183 O O . SER A 1 295 ? 10.426 -15.432 -5.114 1.00 97.56 295 SER A O 1
ATOM 2185 N N . LEU A 1 296 ? 12.299 -15.787 -3.934 1.00 98.19 296 LEU A N 1
ATOM 2186 C CA . LEU A 1 296 ? 11.822 -16.947 -3.178 1.00 98.19 296 LEU A CA 1
ATOM 2187 C C . LEU A 1 296 ? 11.820 -16.588 -1.700 1.00 98.19 296 LEU A C 1
ATOM 2189 O O . LEU A 1 296 ? 12.884 -16.321 -1.142 1.00 98.19 296 LEU A O 1
ATOM 2193 N N . GLY A 1 297 ? 10.658 -16.570 -1.056 1.00 97.88 297 GLY A N 1
ATOM 2194 C CA . GLY A 1 297 ? 10.577 -16.051 0.302 1.00 97.88 297 GLY A CA 1
ATOM 2195 C C . GLY A 1 297 ? 9.664 -16.799 1.245 1.00 97.88 297 GLY A C 1
ATOM 2196 O O . GLY A 1 297 ? 8.872 -17.667 0.870 1.00 97.88 297 GLY A O 1
ATOM 2197 N N . MET A 1 298 ? 9.824 -16.454 2.518 1.00 97.81 298 MET A N 1
ATOM 2198 C CA . MET A 1 298 ? 9.086 -17.022 3.632 1.00 97.81 298 MET A CA 1
ATOM 2199 C C . MET A 1 298 ? 8.602 -15.922 4.557 1.00 97.81 298 MET A C 1
ATOM 2201 O O . MET A 1 298 ? 9.267 -14.909 4.774 1.00 97.81 298 MET A O 1
ATOM 2205 N N . ARG A 1 299 ? 7.411 -16.126 5.113 1.00 96.81 299 ARG A N 1
ATOM 2206 C CA . ARG A 1 299 ? 6.821 -15.203 6.073 1.00 96.81 299 ARG A CA 1
ATOM 2207 C C . ARG A 1 299 ? 6.205 -15.959 7.226 1.00 96.81 299 ARG A C 1
ATOM 2209 O O . ARG A 1 299 ? 5.361 -16.838 7.023 1.00 96.81 299 ARG A O 1
ATOM 2216 N N . LYS A 1 300 ? 6.544 -15.509 8.429 1.00 95.69 300 LYS A N 1
ATOM 2217 C CA . LYS A 1 300 ? 5.930 -15.939 9.678 1.00 95.69 300 LYS A CA 1
ATOM 2218 C C . LYS A 1 300 ? 5.341 -14.739 10.407 1.00 95.69 300 LYS A C 1
ATOM 2220 O O . LYS A 1 300 ? 6.010 -13.735 10.632 1.00 95.69 300 LYS A O 1
ATOM 2225 N N . ASP A 1 301 ? 4.064 -14.855 10.746 1.00 94.00 301 ASP A N 1
ATOM 2226 C CA . ASP A 1 301 ? 3.336 -13.890 11.562 1.00 94.00 301 ASP A CA 1
ATOM 2227 C C . ASP A 1 301 ? 3.143 -14.445 12.990 1.00 94.00 301 ASP A C 1
ATOM 2229 O O . ASP A 1 301 ? 2.707 -15.586 13.158 1.00 94.00 301 ASP A O 1
ATOM 2233 N N . TRP A 1 302 ? 3.415 -13.633 14.009 1.00 88.88 302 TRP A N 1
ATOM 2234 C CA . TRP A 1 302 ? 3.043 -13.865 15.410 1.00 88.88 302 TRP A CA 1
ATOM 2235 C C . TRP A 1 302 ? 2.056 -12.780 15.836 1.00 88.88 302 TRP A C 1
ATOM 2237 O O . TRP A 1 302 ? 2.178 -11.639 15.389 1.00 88.88 302 TRP A O 1
ATOM 2247 N N . LYS A 1 303 ? 1.067 -13.141 16.651 1.00 78.94 303 LYS A N 1
ATOM 2248 C CA . LYS A 1 303 ? 0.013 -12.253 17.149 1.00 78.94 303 LYS A CA 1
ATOM 2249 C C . LYS A 1 303 ? -0.056 -12.321 18.661 1.00 78.94 303 LYS A C 1
ATOM 2251 O O . LYS A 1 303 ? 0.297 -13.406 19.174 1.00 78.94 303 LYS A O 1
#

Radius of gyration: 21.83 Å; Cα contacts (8 Å, |Δi|>4): 784; chains: 1; bounding box: 47×59×61 Å

Sequence (303 aa):
MSKKLLALAVAAAVAAPVSATYAASGVYFSLRDQLSIADNGTKTSSKVKNAGSRIGAKMTEDLGNGLKGFARYEIKIDTATSGGVTGGRLGYVGIKGAFGSVSLGQQWGPYYNALGDFDVYNASGAEFYQGPFRLSNSLVYTAPSSDMFSGQIALVMNGYDATVANDQTGVDQVHVGAKFSFGPATLGLGYISDQVNSNNDLVGATLALAFGNATLFFNGESKQQAVGSDIKTYHVVGQFKSGKTRFRAGFSTNDNTNDDAFQLGVEHKLTGTFRVWAEYENQSPNVGPSTSAISLGMRKDWK

Solvent-accessible surface area (backbone atoms only — not comparable to full-atom values): 15281 Å² total; per-residue (Å²): 138,76,67,66,60,60,53,49,59,58,53,64,71,70,73,65,88,77,89,68,84,81,55,70,54,46,66,30,38,33,49,26,42,22,46,35,43,34,34,66,59,83,53,75,48,76,44,66,38,51,47,72,15,32,43,33,38,38,36,57,43,83,70,54,96,71,33,31,39,37,37,38,44,28,36,32,36,33,78,51,77,82,69,40,80,76,45,84,66,33,41,33,45,32,44,34,41,90,81,18,34,44,35,43,33,27,38,77,24,29,32,32,75,23,43,49,80,62,48,74,56,72,83,73,53,54,76,74,61,85,72,61,63,57,35,59,59,18,42,36,42,34,48,65,63,57,91,46,35,42,40,28,40,30,40,26,42,61,68,89,52,96,86,49,90,86,63,72,88,55,64,36,30,43,28,30,12,30,36,41,44,60,87,54,33,35,43,14,38,26,37,36,45,44,71,74,49,72,49,50,32,33,40,37,38,18,42,37,42,52,57,90,56,32,37,40,28,42,37,41,38,43,30,43,40,77,75,78,70,59,39,39,28,40,36,44,31,42,38,38,51,58,92,59,32,36,40,39,41,35,41,32,39,29,66,73,68,50,28,39,36,42,39,41,36,40,37,39,48,81,48,102,45,36,35,40,37,44,36,39,40,37,39,43,44,67,73,72,63,46,32,36,35,41,34,44,33,42,35,42,54,49,105

Mean predicted aligned error: 7.74 Å

pLDDT: mean 89.08, std 16.06, range [33.41, 98.81]

Secondary structure (DSSP, 8-state):
--SHHHHHHHHHTS-S-------EEEEEEEEEEEEEEEE-SS-EEEEEEE---EEEEEEEEEEETTEEEEEEEEEEE-TTTT-SEEEEEEEEEEEEETTEEEEEEEEE-HHHHHHGGG---SSS-STT--S-SEEEEEEEEEPPP-SSEEEEEEEEE----TTSTT---SEEEEEEEEEEEETTEEEEEEEEEESSSTT--EEEEEEEEEETTEEEEEEEEEE--SSSSPEEEEEEEEEEEETTEEEEEEEEEETTTTEEEEEEEEEEESSSSEEEEEEEEEEE-SSS--EEEEEEEEEEEE-